Protein AF-0000000075743306 (afdb_homodimer)

Organism: Caldivirga maquilingensis (strain ATCC 700844 / DSM 13496 / JCM 10307 / IC-167) (NCBI:txid397948)

Foldseek 3Di:
DLVVLLVVLVVLLVVLVVCLVVVVLLSNLQSLLVSLQSNLQSVCCVQPVDGDPDSQSLVSQVVVCVSLVHDDDPLLNVLSNLSVLSNCVSPDVVSDDDDDDSVSSVSSSVSSVVNVVRCCCCPVVPD/DLVVLLVVLVVLLVVLVVCLVVVVLLSNLQSLLVSLQSNLQSVCCVQPVDGDPDSQSLVSQVSVCVSLVHDDDPLLNVLSNLSVLSNCVSPDVVSDDDDDDSVSSVSSSVSSVVNVVRCCCCPVVPD

Solvent-accessible surface area (backbone atoms only — not comparable to full-atom values): 12756 Å² total; per-residue (Å²): 113,34,59,53,22,38,51,49,12,52,51,28,43,51,48,13,54,53,27,44,76,70,67,36,24,34,58,9,16,32,25,15,29,50,13,45,38,33,33,49,41,13,52,41,25,63,76,69,73,47,76,72,85,72,82,48,37,45,58,48,49,49,53,50,25,59,76,66,70,43,84,71,57,67,67,41,53,52,27,30,47,50,29,52,51,36,36,50,44,43,70,35,56,86,63,45,92,67,79,72,45,67,66,59,21,50,50,27,44,51,29,32,48,49,44,51,52,50,50,48,44,59,66,78,52,60,124,117,36,60,52,24,38,52,50,13,51,52,28,42,50,49,13,53,53,27,44,76,70,67,36,24,33,59,9,16,34,25,14,29,49,13,47,38,33,34,48,41,14,51,42,24,62,74,69,73,45,74,72,85,71,81,47,38,46,58,46,48,49,55,50,26,59,74,68,70,43,84,72,57,67,69,42,53,50,26,29,47,49,28,50,53,34,36,50,43,43,70,36,57,86,64,46,91,67,80,73,46,67,67,58,22,48,49,28,45,52,29,32,49,48,43,52,53,49,49,48,43,58,65,76,52,60,122

Nearest PDB structures (foldseek):
  2hsb-assembly1_A  TM=8.389E-01  e=6.588E-03  Archaeoglobus fulgidus
  3o10-assembly2_C  TM=8.059E-01  e=4.910E-03  Homo sapiens
  4nqf-assembly1_A  TM=6.423E-01  e=7.266E-03  Agrobacterium fabrum str. C58
  1cpc-assembly1_B  TM=2.658E-01  e=2.354E+00  Microchaete diplosiphon
  2hsb-assembly1_A  TM=8.385E-01  e=7.916E-03  Archaeoglobus fulgidus

InterPro domains:
  IPR007842 HEPN domain [PF05168] (2-121)
  IPR007842 HEPN domain [PS50910] (6-115)
  IPR007842 HEPN domain [SM00748] (6-115)

Sequence (254 aa):
MAEAWVNKARRLKDYAREDFINGRFDSASFFAQQSVELLLKGILIRLTGSRPITHSTSELLTYLTKILNKDAPQDVIRCSELLEQHYVQARYPDARINEYKSWEAEEAIKCMEVVWSYVQQVVNNPQMAEAWVNKARRLKDYAREDFINGRFDSASFFAQQSVELLLKGILIRLTGSRPITHSTSELLTYLTKILNKDAPQDVIRCSELLEQHYVQARYPDARINEYKSWEAEEAIKCMEVVWSYVQQVVNNPQ

Secondary structure (DSSP, 8-state):
-HHHHHHHHHHHHHHHHHHHHTT-HHHHHHHHHHHHHHHHHHHHHHHHSS------HHHHHHHHHHHHT-PPPHHHHHHHHHHHHHHHHHH-GGG-SSPPPHHHHHHHHHHHHHHHHHHHHHHHS--/-HHHHHHHHHHHHHHHHHHHHTT-HHHHHHHHHHHHHHHHHHHHHHHHSS------HHHHHHHHHHHHT-PPPHHHHHHHHHHHHHHHHHH-GGG-SSPPPHHHHHHHHHHHHHHHHHHHHHHHS--

Structure (mmCIF, N/CA/C/O backbone):
data_AF-0000000075743306-model_v1
#
loop_
_entity.id
_entity.type
_entity.pdbx_description
1 polymer 'HEPN domain protein'
#
loop_
_atom_site.group_PDB
_atom_site.id
_atom_site.type_symbol
_atom_site.label_atom_id
_atom_site.label_alt_id
_atom_site.label_comp_id
_atom_site.label_asym_id
_atom_site.label_entity_id
_atom_site.label_seq_id
_atom_site.pdbx_PDB_ins_code
_atom_site.Cartn_x
_atom_site.Cartn_y
_atom_site.Cartn_z
_atom_site.occupancy
_atom_site.B_iso_or_equiv
_atom_site.auth_seq_id
_atom_site.auth_comp_id
_atom_site.auth_asym_id
_atom_site.auth_atom_id
_atom_site.pdbx_PDB_model_num
ATOM 1 N N . MET A 1 1 ? -3.271 21.922 -4.914 1 63.53 1 MET A N 1
ATOM 2 C CA . MET A 1 1 ? -2.475 20.719 -5.152 1 63.53 1 MET A CA 1
ATOM 3 C C . MET A 1 1 ? -2.146 20.016 -3.84 1 63.53 1 MET A C 1
ATOM 5 O O . MET A 1 1 ? -2.525 18.859 -3.639 1 63.53 1 MET A O 1
ATOM 9 N N . ALA A 1 2 ? -1.778 20.797 -2.844 1 81.19 2 ALA A N 1
ATOM 10 C CA . ALA A 1 2 ? -1.448 20.297 -1.514 1 81.19 2 ALA A CA 1
ATOM 11 C C . ALA A 1 2 ? -2.691 19.766 -0.803 1 81.19 2 ALA A C 1
ATOM 13 O O . ALA A 1 2 ? -2.629 18.75 -0.096 1 81.19 2 ALA A O 1
ATOM 14 N N . GLU A 1 3 ? -3.766 20.281 -1.244 1 91.94 3 GLU A N 1
ATOM 15 C CA . GLU A 1 3 ? -5.004 19.906 -0.566 1 91.94 3 GLU A CA 1
ATOM 16 C C . GLU A 1 3 ? -5.434 18.484 -0.939 1 91.94 3 GLU A C 1
ATOM 18 O O . GLU A 1 3 ? -5.953 17.75 -0.099 1 91.94 3 GLU A O 1
ATOM 23 N N . ALA A 1 4 ? -5.18 18.125 -2.164 1 94 4 ALA A N 1
ATOM 24 C CA . ALA A 1 4 ? -5.539 16.781 -2.602 1 94 4 ALA A CA 1
ATOM 25 C C . ALA A 1 4 ? -4.75 15.727 -1.837 1 94 4 ALA A C 1
ATOM 27 O O . ALA A 1 4 ? -5.277 14.656 -1.521 1 94 4 ALA A O 1
ATOM 28 N N . TRP A 1 5 ? -3.551 16.047 -1.49 1 96.06 5 TRP A N 1
ATOM 29 C CA . TRP A 1 5 ? -2.686 15.125 -0.756 1 96.06 5 TRP A CA 1
ATOM 30 C C . TRP A 1 5 ? -3.172 14.945 0.678 1 96.06 5 TRP A C 1
ATOM 32 O O . TRP A 1 5 ? -3.268 13.82 1.172 1 96.06 5 TRP A O 1
ATOM 42 N N . VAL A 1 6 ? -3.496 16.062 1.275 1 96.5 6 VAL A N 1
ATOM 43 C CA . VAL A 1 6 ? -3.947 16.016 2.662 1 96.5 6 VAL A CA 1
ATOM 44 C C . VAL A 1 6 ? -5.305 15.312 2.744 1 96.5 6 VAL A C 1
ATOM 46 O O . VAL A 1 6 ? -5.566 14.562 3.682 1 96.5 6 VAL A O 1
ATOM 49 N N . ASN A 1 7 ? -6.137 15.578 1.77 1 96.25 7 ASN A N 1
ATOM 50 C CA . ASN A 1 7 ? -7.434 14.914 1.723 1 96.25 7 ASN A CA 1
ATOM 51 C C . ASN A 1 7 ? -7.289 13.406 1.579 1 96.25 7 ASN A C 1
ATOM 53 O O . ASN A 1 7 ? -7.992 12.641 2.246 1 96.25 7 ASN A O 1
ATOM 57 N N . LYS A 1 8 ? -6.422 12.984 0.713 1 96.88 8 LYS A N 1
ATOM 58 C CA . LYS A 1 8 ? -6.16 11.555 0.568 1 96.88 8 LYS A CA 1
ATOM 59 C C . LYS A 1 8 ? -5.586 10.969 1.854 1 96.88 8 LYS A C 1
ATOM 61 O O . LYS A 1 8 ? -5.969 9.875 2.27 1 96.88 8 LYS A O 1
ATOM 66 N N . ALA A 1 9 ? -4.656 11.68 2.422 1 98.12 9 ALA A N 1
ATOM 67 C CA . ALA A 1 9 ? -4.074 11.234 3.684 1 98.12 9 ALA A CA 1
ATOM 68 C C . ALA A 1 9 ? -5.148 11.031 4.746 1 98.12 9 ALA A C 1
ATOM 70 O O . ALA A 1 9 ? -5.098 10.062 5.516 1 98.12 9 ALA A O 1
ATOM 71 N N . ARG A 1 10 ? -6.078 11.945 4.789 1 98 10 ARG A N 1
ATOM 72 C CA . ARG A 1 10 ? -7.176 11.859 5.746 1 98 10 ARG A CA 1
ATOM 73 C C . ARG A 1 10 ? -8.047 10.633 5.473 1 98 10 ARG A C 1
ATOM 75 O O . ARG A 1 10 ? -8.461 9.945 6.402 1 98 10 ARG A O 1
ATOM 82 N N . ARG A 1 11 ? -8.305 10.398 4.246 1 97.38 11 ARG A N 1
ATOM 83 C CA . ARG A 1 11 ? -9.07 9.211 3.875 1 97.38 11 ARG A CA 1
ATOM 84 C C . ARG A 1 11 ? -8.359 7.938 4.316 1 97.38 11 ARG A C 1
ATOM 86 O O . ARG A 1 11 ? -8.984 7.027 4.859 1 97.38 11 ARG A O 1
ATOM 93 N N . LEU A 1 12 ? -7.074 7.859 4.105 1 98.44 12 LEU A N 1
ATOM 94 C CA . LEU A 1 12 ? -6.301 6.684 4.48 1 98.44 12 LEU A CA 1
ATOM 95 C C . LEU A 1 12 ? -6.223 6.539 5.996 1 98.44 12 LEU A C 1
ATOM 97 O O . LEU A 1 12 ? -6.184 5.422 6.516 1 98.44 12 LEU A O 1
ATOM 101 N N . LYS A 1 13 ? -6.234 7.672 6.66 1 98.81 13 LYS A N 1
ATOM 102 C CA . LYS A 1 13 ? -6.344 7.648 8.117 1 98.81 13 LYS A CA 1
ATOM 103 C C . LYS A 1 13 ? -7.625 6.945 8.555 1 98.81 13 LYS A C 1
ATOM 105 O O . LYS A 1 13 ? -7.602 6.105 9.461 1 98.81 13 LYS A O 1
ATOM 110 N N . ASP A 1 14 ? -8.688 7.27 7.906 1 98.56 14 ASP A N 1
ATOM 111 C CA . ASP A 1 14 ? -9.961 6.629 8.203 1 98.56 14 ASP A CA 1
ATOM 112 C C . ASP A 1 14 ? -9.93 5.145 7.844 1 98.56 14 ASP A C 1
ATOM 114 O O . ASP A 1 14 ? -10.438 4.309 8.594 1 98.56 14 ASP A O 1
ATOM 118 N N . TYR A 1 15 ? -9.344 4.844 6.672 1 98.69 15 TYR A N 1
ATOM 119 C CA . TYR A 1 15 ? -9.195 3.441 6.289 1 98.69 15 TYR A CA 1
ATOM 120 C C . TYR A 1 15 ? -8.453 2.66 7.371 1 98.69 15 TYR A C 1
ATOM 122 O O . TYR A 1 15 ? -8.852 1.544 7.715 1 98.69 15 TYR A O 1
ATOM 130 N N . ALA A 1 16 ? -7.367 3.227 7.895 1 98.81 16 ALA A N 1
ATOM 131 C CA . ALA A 1 16 ? -6.559 2.561 8.906 1 98.81 16 ALA A CA 1
ATOM 132 C C . ALA A 1 16 ? -7.387 2.229 10.148 1 98.81 16 ALA A C 1
ATOM 134 O O . ALA A 1 16 ? -7.348 1.102 10.641 1 98.81 16 ALA A O 1
ATOM 135 N N . ARG A 1 17 ? -8.133 3.145 10.57 1 98.62 17 ARG A N 1
ATOM 136 C CA . ARG A 1 17 ? -8.969 2.957 11.758 1 98.62 17 ARG A CA 1
ATOM 137 C C . ARG A 1 17 ? -10.047 1.917 11.5 1 98.62 17 ARG A C 1
ATOM 139 O O . ARG A 1 17 ? -10.289 1.044 12.336 1 98.62 17 ARG A O 1
ATOM 146 N N . GLU A 1 18 ? -10.727 2.029 10.375 1 98.44 18 GLU A N 1
ATOM 147 C CA . GLU A 1 18 ? -11.781 1.088 10.016 1 98.44 18 GLU A CA 1
ATOM 148 C C . GLU A 1 18 ? -11.234 -0.333 9.898 1 98.44 18 GLU A C 1
ATOM 150 O O . GLU A 1 18 ? -11.859 -1.283 10.383 1 98.44 18 GLU A O 1
ATOM 155 N N . ASP A 1 19 ? -10.086 -0.417 9.227 1 98.62 19 ASP A N 1
ATOM 156 C CA . ASP A 1 19 ? -9.469 -1.729 9.055 1 98.62 19 ASP A CA 1
ATOM 157 C C . ASP A 1 19 ? -9.094 -2.334 10.406 1 98.62 19 ASP A C 1
ATOM 159 O O . ASP A 1 19 ? -9.219 -3.543 10.609 1 98.62 19 ASP A O 1
ATOM 163 N N . PHE A 1 20 ? -8.672 -1.515 11.328 1 98.38 20 PHE A N 1
ATOM 164 C CA . PHE A 1 20 ? -8.352 -1.981 12.672 1 98.38 20 PHE A CA 1
ATOM 165 C C . PHE A 1 20 ? -9.586 -2.549 13.359 1 98.38 20 PHE A C 1
ATOM 167 O O . PHE A 1 20 ? -9.539 -3.643 13.93 1 98.38 20 PHE A O 1
ATOM 174 N N . ILE A 1 21 ? -10.641 -1.847 13.289 1 97.94 21 ILE A N 1
ATOM 175 C CA . ILE A 1 21 ? -11.898 -2.242 13.914 1 97.94 21 ILE A CA 1
ATOM 176 C C . ILE A 1 21 ? -12.391 -3.553 13.305 1 97.94 21 ILE A C 1
ATOM 178 O O . ILE A 1 21 ? -12.938 -4.402 14.016 1 97.94 21 ILE A O 1
ATOM 182 N N . ASN A 1 22 ? -12.102 -3.783 12.023 1 97.06 22 ASN A N 1
ATOM 183 C CA . ASN A 1 22 ? -12.57 -4.965 11.305 1 97.06 22 ASN A CA 1
ATOM 184 C C . ASN A 1 22 ? -11.57 -6.113 11.398 1 97.06 22 ASN A C 1
ATOM 186 O O . ASN A 1 22 ? -11.727 -7.129 10.719 1 97.06 22 ASN A O 1
ATOM 190 N N . GLY A 1 23 ? -10.508 -5.961 12.094 1 97.12 23 GLY A N 1
ATOM 191 C CA . GLY A 1 23 ? -9.562 -7.035 12.336 1 97.12 23 GLY A CA 1
ATOM 192 C C . GLY A 1 23 ? -8.547 -7.207 11.219 1 97.12 23 GLY A C 1
ATOM 193 O O . GLY A 1 23 ? -7.844 -8.211 11.164 1 97.12 23 GLY A O 1
ATOM 194 N N . ARG A 1 24 ? -8.523 -6.27 10.281 1 97.69 24 ARG A N 1
ATOM 195 C CA . ARG A 1 24 ? -7.512 -6.262 9.227 1 97.69 24 ARG A CA 1
ATOM 196 C C . ARG A 1 24 ? -6.254 -5.527 9.68 1 97.69 24 ARG A C 1
ATOM 198 O O . ARG A 1 24 ? -5.953 -4.441 9.188 1 97.69 24 ARG A O 1
ATOM 205 N N . PHE A 1 25 ? -5.469 -6.223 10.461 1 98.06 25 PHE A N 1
ATOM 206 C CA . PHE A 1 25 ? -4.406 -5.555 11.195 1 98.06 25 PHE A CA 1
ATOM 207 C C . PHE A 1 25 ? -3.248 -5.195 10.273 1 98.06 25 PHE A C 1
ATOM 209 O O . PHE A 1 25 ? -2.629 -4.141 10.43 1 98.06 25 PHE A O 1
ATOM 216 N N . ASP A 1 26 ? -2.939 -5.984 9.312 1 97.56 26 ASP A N 1
ATOM 217 C CA . ASP A 1 26 ? -1.884 -5.656 8.359 1 97.56 26 ASP A CA 1
ATOM 218 C C . ASP A 1 26 ? -2.285 -4.469 7.484 1 97.56 26 ASP A C 1
ATOM 220 O O . ASP A 1 26 ? -1.514 -3.521 7.324 1 97.56 26 ASP A O 1
ATOM 224 N N . SER A 1 27 ? -3.531 -4.492 7.02 1 98.19 27 SER A N 1
ATOM 225 C CA . SER A 1 27 ? -4.047 -3.385 6.219 1 98.19 27 SER A CA 1
ATOM 226 C C . SER A 1 27 ? -4.086 -2.092 7.023 1 98.19 27 SER A C 1
ATOM 228 O O . SER A 1 27 ? -3.721 -1.027 6.52 1 98.19 27 SER A O 1
ATOM 230 N N . ALA A 1 28 ? -4.551 -2.182 8.297 1 98.62 28 ALA A N 1
ATOM 231 C CA . ALA A 1 28 ? -4.602 -1.014 9.172 1 98.62 28 ALA A CA 1
ATOM 232 C C . ALA A 1 28 ? -3.221 -0.381 9.32 1 98.62 28 ALA A C 1
ATOM 234 O O . ALA A 1 28 ? -3.076 0.84 9.227 1 98.62 28 ALA A O 1
ATOM 235 N N . SER A 1 29 ? -2.242 -1.219 9.516 1 98.56 29 SER A N 1
ATOM 236 C CA . SER A 1 29 ? -0.875 -0.749 9.711 1 98.56 29 SER A CA 1
ATOM 237 C C . SER A 1 29 ? -0.315 -0.131 8.438 1 98.56 29 SER A C 1
ATOM 239 O O . SER A 1 29 ? 0.353 0.904 8.484 1 98.56 29 SER A O 1
ATOM 241 N N . PHE A 1 30 ? -0.618 -0.709 7.273 1 98.44 30 PHE A N 1
ATOM 242 C CA . PHE A 1 30 ? -0.191 -0.191 5.98 1 98.44 30 PHE A CA 1
ATOM 243 C C . PHE A 1 30 ? -0.794 1.186 5.723 1 98.44 30 PHE A C 1
ATOM 245 O O . PHE A 1 30 ? -0.078 2.127 5.375 1 98.44 30 PHE A O 1
ATOM 252 N N . PHE A 1 31 ? -2.092 1.301 5.973 1 98.81 31 PHE A N 1
ATOM 253 C CA . PHE A 1 31 ? -2.764 2.562 5.68 1 98.81 31 PHE A CA 1
ATOM 254 C C . PHE A 1 31 ? -2.338 3.643 6.668 1 98.81 31 PHE A C 1
ATOM 256 O O . PHE A 1 31 ? -2.279 4.824 6.316 1 98.81 31 PHE A O 1
ATOM 263 N N . ALA A 1 32 ? -1.996 3.238 7.926 1 98.88 32 ALA A N 1
ATOM 264 C CA . ALA A 1 32 ? -1.462 4.211 8.875 1 98.88 32 ALA A CA 1
ATOM 265 C C . ALA A 1 32 ? -0.182 4.848 8.352 1 98.88 32 ALA A C 1
ATOM 267 O O . ALA A 1 32 ? -0.022 6.07 8.398 1 98.88 32 ALA A O 1
ATOM 268 N N . GLN A 1 33 ? 0.67 3.986 7.863 1 98.75 33 GLN A N 1
ATOM 269 C CA . GLN A 1 33 ? 1.912 4.488 7.285 1 98.75 33 GLN A CA 1
ATOM 270 C C . GLN A 1 33 ? 1.636 5.355 6.059 1 98.75 33 GLN A C 1
ATOM 272 O O . GLN A 1 33 ? 2.191 6.449 5.926 1 98.75 33 GLN A O 1
ATOM 277 N N . GLN A 1 34 ? 0.769 4.902 5.156 1 98.56 34 GLN A N 1
ATOM 278 C CA . GLN A 1 34 ? 0.455 5.641 3.938 1 98.56 34 GLN A CA 1
ATOM 279 C C . GLN A 1 34 ? -0.164 6.996 4.254 1 98.56 34 GLN A C 1
ATOM 281 O O . GLN A 1 34 ? 0.115 7.988 3.576 1 98.56 34 GLN A O 1
ATOM 286 N N . SER A 1 35 ? -1.036 7.012 5.25 1 98.75 35 SER A N 1
ATOM 287 C CA . SER A 1 35 ? -1.656 8.266 5.68 1 98.75 35 SER A CA 1
ATOM 288 C C . SER A 1 35 ? -0.605 9.297 6.062 1 98.75 35 SER A C 1
ATOM 290 O O . SER A 1 35 ? -0.654 10.438 5.602 1 98.75 35 SER A O 1
ATOM 292 N N . VAL A 1 36 ? 0.345 8.875 6.793 1 98.81 36 VAL A N 1
ATOM 293 C CA . VAL A 1 36 ? 1.381 9.781 7.281 1 98.81 36 VAL A CA 1
ATOM 294 C C . VAL A 1 36 ? 2.283 10.203 6.121 1 98.81 36 VAL A C 1
ATOM 296 O O . VAL A 1 36 ? 2.641 11.383 6 1 98.81 36 VAL A O 1
ATOM 299 N N . GLU A 1 37 ? 2.66 9.289 5.289 1 98.69 37 GLU A N 1
ATOM 300 C CA . GLU A 1 37 ? 3.494 9.609 4.133 1 98.69 37 GLU A CA 1
ATOM 301 C C . GLU A 1 37 ? 2.842 10.68 3.264 1 98.69 37 GLU A C 1
ATOM 303 O O . GLU A 1 37 ? 3.477 11.68 2.922 1 98.69 37 GLU A O 1
ATOM 308 N N . LEU A 1 38 ? 1.573 10.484 2.947 1 98.19 38 LEU A N 1
ATOM 309 C CA . LEU A 1 38 ? 0.892 11.398 2.043 1 98.19 38 LEU A CA 1
ATOM 310 C C . LEU A 1 38 ? 0.634 12.742 2.725 1 98.19 38 LEU A C 1
ATOM 312 O O . LEU A 1 38 ? 0.659 13.789 2.072 1 98.19 38 LEU A O 1
ATOM 316 N N . LEU A 1 39 ? 0.349 12.719 4.043 1 98.25 39 LEU A N 1
ATOM 317 C CA . LEU A 1 39 ? 0.217 13.961 4.801 1 98.25 39 LEU A CA 1
ATOM 318 C C . LEU A 1 39 ? 1.486 14.797 4.695 1 98.25 39 LEU A C 1
ATOM 320 O O . LEU A 1 39 ? 1.431 15.969 4.32 1 98.25 39 LEU A O 1
ATOM 324 N N . LEU A 1 40 ? 2.625 14.18 5 1 98.31 40 LEU A N 1
ATOM 325 C CA . LEU A 1 40 ? 3.902 14.883 5.004 1 98.31 40 LEU A CA 1
ATOM 326 C C . LEU A 1 40 ? 4.25 15.383 3.605 1 98.31 40 LEU A C 1
ATOM 328 O O . LEU A 1 40 ? 4.711 16.516 3.441 1 98.31 40 LEU A O 1
ATOM 332 N N . LYS A 1 41 ? 3.996 14.57 2.631 1 98 41 LYS A N 1
ATOM 333 C CA . LYS A 1 41 ? 4.254 15 1.26 1 98 41 LYS A CA 1
ATOM 334 C C . LYS A 1 41 ? 3.383 16.203 0.887 1 98 41 LYS A C 1
ATOM 336 O O . LYS A 1 41 ? 3.861 17.156 0.266 1 98 41 LYS A O 1
ATOM 341 N N . GLY A 1 42 ? 2.096 16.062 1.253 1 97.12 42 GLY A N 1
ATOM 342 C CA . GLY A 1 42 ? 1.211 17.188 0.978 1 97.12 42 GLY A CA 1
ATOM 343 C C . GLY A 1 42 ? 1.685 18.484 1.6 1 97.12 42 GLY A C 1
ATOM 344 O O . GLY A 1 42 ? 1.687 19.531 0.944 1 97.12 42 GLY A O 1
ATOM 345 N N . ILE A 1 43 ? 2.111 18.438 2.803 1 97.44 43 ILE A N 1
ATOM 346 C CA . ILE A 1 43 ? 2.584 19.625 3.508 1 97.44 43 ILE A CA 1
ATOM 347 C C . ILE A 1 43 ? 3.867 20.125 2.859 1 97.44 43 ILE A C 1
ATOM 349 O O . ILE A 1 43 ? 4.035 21.344 2.662 1 97.44 43 ILE A O 1
ATOM 353 N N . LEU A 1 44 ? 4.785 19.281 2.541 1 97.25 44 LEU A N 1
ATOM 354 C CA . LEU A 1 44 ? 6.043 19.656 1.913 1 97.25 44 LEU A CA 1
ATOM 355 C C . LEU A 1 44 ? 5.801 20.297 0.547 1 97.25 44 LEU A C 1
ATOM 357 O O . LEU A 1 44 ? 6.469 21.266 0.178 1 97.25 44 LEU A O 1
ATOM 361 N N . ILE A 1 45 ? 4.875 19.734 -0.175 1 96.5 45 ILE A N 1
ATOM 362 C CA . ILE A 1 45 ? 4.492 20.328 -1.456 1 96.5 45 ILE A CA 1
ATOM 363 C C . ILE A 1 45 ? 3.99 21.75 -1.242 1 96.5 45 ILE A C 1
ATOM 365 O O . ILE A 1 45 ? 4.367 22.672 -1.976 1 96.5 45 ILE A O 1
ATOM 369 N N . ARG A 1 46 ? 3.145 21.875 -0.235 1 95.06 46 ARG A N 1
ATOM 370 C CA . ARG A 1 46 ? 2.596 23.188 0.079 1 95.06 46 ARG A CA 1
ATOM 371 C C . ARG A 1 46 ? 3.703 24.172 0.425 1 95.06 46 ARG A C 1
ATOM 373 O O . ARG A 1 46 ? 3.672 25.328 -0.014 1 95.06 46 ARG A O 1
ATOM 380 N N . LEU A 1 47 ? 4.668 23.766 1.118 1 94.81 47 LEU A N 1
ATOM 381 C CA . LEU A 1 47 ? 5.688 24.656 1.666 1 94.81 47 LEU A CA 1
ATOM 382 C C . LEU A 1 47 ? 6.797 24.891 0.647 1 94.81 47 LEU A C 1
ATOM 384 O O . LEU A 1 47 ? 7.418 25.969 0.647 1 94.81 47 LEU A O 1
ATOM 388 N N . THR A 1 48 ? 7.105 23.953 -0.208 1 95.62 48 THR A N 1
ATOM 389 C CA . THR A 1 48 ? 8.297 24.047 -1.042 1 95.62 48 THR A CA 1
ATOM 390 C C . THR A 1 48 ? 7.922 24.094 -2.52 1 95.62 48 THR A C 1
ATOM 392 O O . THR A 1 48 ? 8.75 24.438 -3.367 1 95.62 48 THR A O 1
ATOM 395 N N . GLY A 1 49 ? 6.746 23.641 -2.848 1 94.31 49 GLY A N 1
ATOM 396 C CA . GLY A 1 49 ? 6.32 23.594 -4.238 1 94.31 49 GLY A CA 1
ATOM 397 C C . GLY A 1 49 ? 6.793 22.344 -4.957 1 94.31 49 GLY A C 1
ATOM 398 O O . GLY A 1 49 ? 6.496 22.141 -6.137 1 94.31 49 GLY A O 1
ATOM 399 N N . SER A 1 50 ? 7.484 21.469 -4.207 1 93.06 50 SER A N 1
ATOM 400 C CA . SER A 1 50 ? 8.047 20.266 -4.828 1 93.06 50 SER A CA 1
ATOM 401 C C . SER A 1 50 ? 7.652 19.016 -4.066 1 93.06 50 SER A C 1
ATOM 403 O O . SER A 1 50 ? 7.598 19.016 -2.834 1 93.06 50 SER A O 1
ATOM 405 N N . ARG A 1 51 ? 7.406 17.969 -4.852 1 91.94 51 ARG A N 1
ATOM 406 C CA . ARG A 1 51 ? 7.078 16.672 -4.266 1 91.94 51 ARG A CA 1
ATOM 407 C C . ARG A 1 51 ? 8.344 15.883 -3.93 1 91.94 51 ARG A C 1
ATOM 409 O O . ARG A 1 51 ? 9.148 15.578 -4.816 1 91.94 51 ARG A O 1
ATOM 416 N N . PRO A 1 52 ? 8.516 15.531 -2.709 1 93.88 52 PRO A N 1
ATOM 417 C CA . PRO A 1 52 ? 9.664 14.68 -2.373 1 93.88 52 PRO A CA 1
ATOM 418 C C . PRO A 1 52 ? 9.594 13.305 -3.033 1 93.88 52 PRO A C 1
ATOM 420 O O . PRO A 1 52 ? 8.508 12.742 -3.168 1 93.88 52 PRO A O 1
ATOM 423 N N . ILE A 1 53 ? 10.719 12.75 -3.314 1 91.56 53 ILE A N 1
ATOM 424 C CA . ILE A 1 53 ? 10.773 11.484 -4.031 1 91.56 53 ILE A CA 1
ATOM 425 C C . ILE A 1 53 ? 10.797 10.328 -3.035 1 91.56 53 ILE A C 1
ATOM 427 O O . ILE A 1 53 ? 10.406 9.203 -3.367 1 91.56 53 ILE A O 1
ATOM 431 N N . THR A 1 54 ? 11.18 10.609 -1.864 1 94.44 54 THR A N 1
ATOM 432 C CA . THR A 1 54 ? 11.305 9.547 -0.877 1 94.44 54 THR A CA 1
ATOM 433 C C . THR A 1 54 ? 9.938 9.078 -0.399 1 94.44 54 THR A C 1
ATOM 435 O O . THR A 1 54 ? 8.969 9.844 -0.424 1 94.44 54 THR A O 1
ATOM 438 N N . HIS A 1 55 ? 9.93 7.797 0.02 1 94.19 55 HIS A N 1
ATOM 439 C CA . HIS A 1 55 ? 8.734 7.238 0.648 1 94.19 55 HIS A CA 1
ATOM 440 C C . HIS A 1 55 ? 8.945 7.035 2.145 1 94.19 55 HIS A C 1
ATOM 442 O O . HIS A 1 55 ? 8.055 6.527 2.836 1 94.19 55 HIS A O 1
ATOM 448 N N . SER A 1 56 ? 10.039 7.438 2.643 1 97 56 SER A N 1
ATOM 449 C CA . SER A 1 56 ? 10.375 7.289 4.055 1 97 56 SER A CA 1
ATOM 450 C C . SER A 1 56 ? 9.711 8.367 4.898 1 97 56 SER A C 1
ATOM 452 O O . SER A 1 56 ? 10.016 9.555 4.758 1 97 56 SER A O 1
ATOM 454 N N . THR A 1 57 ? 8.883 7.918 5.812 1 98.5 57 THR A N 1
ATOM 455 C CA . THR A 1 57 ? 8.188 8.867 6.676 1 98.5 57 THR A CA 1
ATOM 456 C C . THR A 1 57 ? 9.18 9.625 7.555 1 98.5 57 THR A C 1
ATOM 458 O O . THR A 1 57 ? 8.992 10.812 7.832 1 98.5 57 THR A O 1
ATOM 461 N N . SER A 1 58 ? 10.266 8.938 7.98 1 98.12 58 SER A N 1
ATOM 462 C CA . SER A 1 58 ?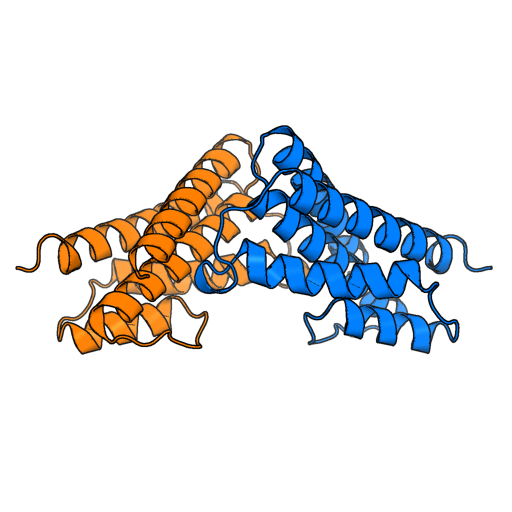 11.281 9.594 8.797 1 98.12 58 SER A CA 1
ATOM 463 C C . SER A 1 58 ? 12.039 10.648 7.996 1 98.12 58 SER A C 1
ATOM 465 O O . SER A 1 58 ? 12.336 11.734 8.508 1 98.12 58 SER A O 1
ATOM 467 N N . GLU A 1 59 ? 12.336 10.406 6.758 1 98.19 59 GLU A N 1
ATOM 468 C CA . GLU A 1 59 ? 13.008 11.383 5.902 1 98.19 59 GLU A CA 1
ATOM 469 C C . GLU A 1 59 ? 12.094 12.57 5.609 1 98.19 59 GLU A C 1
ATOM 471 O O . GLU A 1 59 ? 12.539 13.719 5.641 1 98.19 59 GLU A O 1
ATOM 476 N N . LEU A 1 60 ? 10.875 12.258 5.344 1 98.44 60 LEU A N 1
ATOM 477 C CA . LEU A 1 60 ? 9.914 13.32 5.07 1 98.44 60 LEU A CA 1
ATOM 478 C C . LEU A 1 60 ? 9.758 14.242 6.277 1 98.44 60 LEU A C 1
ATOM 480 O O . LEU A 1 60 ? 9.703 15.461 6.133 1 98.44 60 LEU A O 1
ATOM 484 N N . LEU A 1 61 ? 9.695 13.602 7.445 1 98.44 61 LEU A N 1
ATOM 485 C CA . LEU A 1 61 ? 9.609 14.391 8.672 1 98.44 61 LEU A CA 1
ATOM 486 C C . LEU A 1 61 ? 10.852 15.258 8.852 1 98.44 61 LEU A C 1
ATOM 488 O O . LEU A 1 61 ? 10.75 16.422 9.258 1 98.44 61 LEU A O 1
ATOM 492 N N . THR A 1 62 ? 11.977 14.719 8.531 1 98.06 62 THR A N 1
ATOM 493 C CA . THR A 1 62 ? 13.227 15.469 8.625 1 98.06 62 THR A CA 1
ATOM 494 C C . THR A 1 62 ? 13.195 16.688 7.699 1 98.06 62 THR A C 1
ATOM 496 O O . THR A 1 62 ? 13.602 17.781 8.094 1 98.06 62 THR A O 1
ATOM 499 N N . TYR A 1 63 ? 12.742 16.5 6.496 1 97.69 63 TYR A N 1
ATOM 500 C CA . TYR A 1 63 ? 12.602 17.625 5.566 1 97.69 63 TYR A CA 1
ATOM 501 C C . TYR A 1 63 ? 11.711 18.703 6.152 1 97.69 63 TYR A C 1
ATOM 503 O O . TYR A 1 63 ? 12.031 19.891 6.074 1 97.69 63 TYR A O 1
ATOM 511 N N . LEU A 1 64 ? 10.586 18.297 6.746 1 97.38 64 LEU A N 1
ATOM 512 C CA . LEU A 1 64 ? 9.633 19.234 7.316 1 97.38 64 LEU A CA 1
ATOM 513 C C . LEU A 1 64 ? 10.281 20.047 8.438 1 97.38 64 LEU A C 1
ATOM 515 O O . LEU A 1 64 ? 10.156 21.281 8.477 1 97.38 64 LEU A O 1
ATOM 519 N N . THR A 1 65 ? 10.961 19.297 9.297 1 97.56 65 THR A N 1
ATOM 520 C CA . THR A 1 65 ? 11.555 19.969 10.445 1 97.56 65 THR A CA 1
ATOM 521 C C . THR A 1 65 ? 12.648 20.938 9.992 1 97.56 65 THR A C 1
ATOM 523 O O . THR A 1 65 ? 12.836 21.984 10.602 1 97.56 65 THR A O 1
ATOM 526 N N . LYS A 1 66 ? 13.344 20.641 8.977 1 97.25 66 LYS A N 1
ATOM 527 C CA . LYS A 1 66 ? 14.359 21.531 8.43 1 97.25 66 LYS A CA 1
ATOM 528 C C . LYS A 1 66 ? 13.727 22.812 7.887 1 97.25 66 LYS A C 1
ATOM 530 O O . LYS A 1 66 ? 14.242 23.906 8.125 1 97.25 66 LYS A O 1
ATOM 535 N N . ILE A 1 67 ? 12.703 22.703 7.203 1 96 67 ILE A N 1
ATOM 536 C CA . ILE A 1 67 ? 12.016 23.828 6.598 1 96 67 ILE A CA 1
ATOM 537 C C . ILE A 1 67 ? 11.453 24.734 7.695 1 96 67 ILE A C 1
ATOM 539 O O . ILE A 1 67 ? 11.523 25.969 7.594 1 96 67 ILE A O 1
ATOM 543 N N . LEU A 1 68 ? 10.938 24.094 8.719 1 95 68 LEU A N 1
ATOM 544 C CA . LEU A 1 68 ? 10.32 24.844 9.805 1 95 68 LEU A CA 1
ATOM 545 C C . LEU A 1 68 ? 11.375 25.359 10.781 1 95 68 LEU A C 1
ATOM 547 O O . LEU A 1 68 ? 11.078 26.172 11.656 1 95 68 LEU A O 1
ATOM 551 N N . ASN A 1 69 ? 12.586 24.844 10.586 1 95.75 69 ASN A N 1
ATOM 552 C CA . ASN A 1 69 ? 13.68 25.172 11.492 1 95.75 69 ASN A CA 1
ATOM 553 C C . ASN A 1 69 ? 13.32 24.859 12.945 1 95.75 69 ASN A C 1
ATOM 555 O O . ASN A 1 69 ? 13.555 25.688 13.836 1 95.75 69 ASN A O 1
ATOM 559 N N . LYS A 1 70 ? 12.617 23.812 13.164 1 94.25 70 LYS A N 1
ATOM 560 C CA . LYS A 1 70 ? 12.188 23.344 14.477 1 94.25 70 LYS A CA 1
ATOM 561 C C . LYS A 1 70 ? 12.227 21.812 14.562 1 94.25 70 LYS A C 1
ATOM 563 O O . LYS A 1 70 ? 11.617 21.125 13.742 1 94.25 70 LYS A O 1
ATOM 568 N N . ASP A 1 71 ? 12.906 21.312 15.523 1 95.12 71 ASP A N 1
ATOM 569 C CA . ASP A 1 71 ? 12.977 19.875 15.719 1 95.12 71 ASP A CA 1
ATOM 570 C C . ASP A 1 71 ? 11.617 19.312 16.141 1 95.12 71 ASP A C 1
ATOM 572 O O . ASP A 1 71 ? 10.891 19.938 16.906 1 95.12 71 ASP A O 1
ATOM 576 N N . ALA A 1 72 ? 11.359 18.109 15.656 1 97.62 72 ALA A N 1
ATOM 577 C CA . ALA A 1 72 ? 10.156 17.406 16.109 1 97.62 72 ALA A CA 1
ATOM 578 C C . ALA A 1 72 ? 10.383 16.75 17.469 1 97.62 72 ALA A C 1
ATOM 580 O O . ALA A 1 72 ? 11.508 16.359 17.797 1 97.62 72 ALA A O 1
ATOM 581 N N . PRO A 1 73 ? 9.352 16.672 18.266 1 98.06 73 PRO A N 1
ATOM 582 C CA . PRO A 1 73 ? 9.469 15.914 19.516 1 98.06 73 PRO A CA 1
ATOM 583 C C . PRO A 1 73 ? 9.938 14.477 19.281 1 98.06 73 PRO A C 1
ATOM 585 O O . PRO A 1 73 ? 9.672 13.898 18.234 1 98.06 73 PRO A O 1
ATOM 588 N N . GLN A 1 74 ? 10.539 13.883 20.234 1 98.19 74 GLN A N 1
ATOM 589 C CA . GLN A 1 74 ? 11.125 12.547 20.125 1 98.19 74 GLN A CA 1
ATOM 590 C C . GLN A 1 74 ? 10.07 11.5 19.797 1 98.19 74 GLN A C 1
ATOM 592 O O . GLN A 1 74 ? 10.336 10.562 19.047 1 98.19 74 GLN A O 1
ATOM 597 N N . ASP A 1 75 ? 8.945 11.602 20.344 1 98.44 75 ASP A N 1
ATOM 598 C CA . ASP A 1 75 ? 7.887 10.625 20.094 1 98.44 75 ASP A CA 1
ATOM 599 C C . ASP A 1 75 ? 7.434 10.672 18.641 1 98.44 75 ASP A C 1
ATOM 601 O O . ASP A 1 75 ? 7.09 9.641 18.062 1 98.44 75 ASP A O 1
ATOM 605 N N . VAL A 1 76 ? 7.461 11.883 18.062 1 98.75 76 VAL A N 1
ATOM 606 C CA . VAL A 1 76 ? 7.086 12.023 16.656 1 98.75 76 VAL A CA 1
ATOM 607 C C . VAL A 1 76 ? 8.133 11.359 15.766 1 98.75 76 VAL A C 1
ATOM 609 O O . VAL A 1 76 ? 7.793 10.641 14.82 1 98.75 76 VAL A O 1
ATOM 612 N N . ILE A 1 77 ? 9.383 11.57 16.141 1 98.56 77 ILE A N 1
ATOM 613 C CA . ILE A 1 77 ? 10.492 10.977 15.391 1 98.56 77 ILE A CA 1
ATOM 614 C C . ILE A 1 77 ? 10.414 9.453 15.484 1 98.56 77 ILE A C 1
ATOM 616 O O . ILE A 1 77 ? 10.477 8.758 14.469 1 98.56 77 ILE A O 1
ATOM 620 N N . ARG A 1 78 ? 10.211 8.977 16.641 1 98.5 78 ARG A N 1
ATOM 621 C CA . ARG A 1 78 ? 10.109 7.535 16.875 1 98.5 78 ARG A CA 1
ATOM 622 C C . ARG A 1 78 ? 8.93 6.945 16.094 1 98.5 78 ARG A C 1
ATOM 624 O O . ARG A 1 78 ? 9.055 5.891 15.477 1 98.5 78 ARG A O 1
ATOM 631 N N . CYS A 1 79 ? 7.852 7.59 16.125 1 98.81 79 CYS A N 1
ATOM 632 C CA . CYS A 1 79 ? 6.652 7.121 15.445 1 98.81 79 CYS A CA 1
ATOM 633 C C . CYS A 1 79 ? 6.863 7.074 13.938 1 98.81 79 CYS A C 1
ATOM 635 O O . CYS A 1 79 ? 6.434 6.129 13.273 1 98.81 79 CYS A O 1
ATOM 637 N N . SER A 1 80 ? 7.508 8.086 13.398 1 98.69 80 SER A N 1
ATOM 638 C CA . SER A 1 80 ? 7.766 8.109 11.961 1 98.69 80 SER A CA 1
ATOM 639 C C . SER A 1 80 ? 8.625 6.922 11.539 1 98.69 80 SER A C 1
ATOM 641 O O . SER A 1 80 ?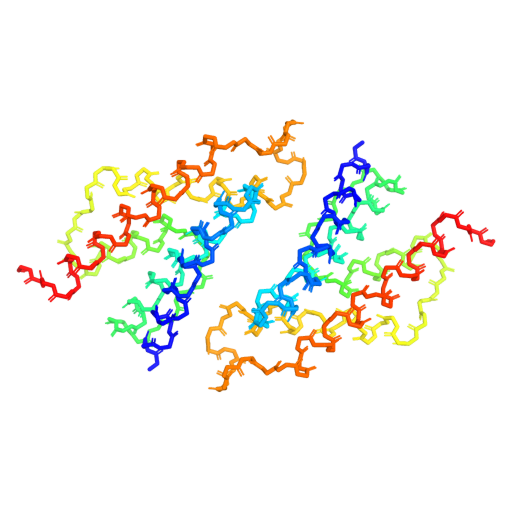 8.414 6.34 10.477 1 98.69 80 SER A O 1
ATOM 643 N N . GLU A 1 81 ? 9.555 6.551 12.367 1 98.31 81 GLU A N 1
ATOM 644 C CA . GLU A 1 81 ? 10.422 5.41 12.094 1 98.31 81 GLU A CA 1
ATOM 645 C C . GLU A 1 81 ? 9.664 4.094 12.227 1 98.31 81 GLU A C 1
ATOM 647 O O . GLU A 1 81 ? 9.844 3.18 11.414 1 98.31 81 GLU A O 1
ATOM 652 N N . LEU A 1 82 ? 8.875 3.998 13.281 1 98.38 82 LEU A N 1
ATOM 653 C CA . LEU A 1 82 ? 8.102 2.785 13.516 1 98.38 82 LEU A CA 1
ATOM 654 C C . LEU A 1 82 ? 7.145 2.52 12.352 1 98.38 82 LEU A C 1
ATOM 656 O O . LEU A 1 82 ? 6.938 1.367 11.969 1 98.38 82 LEU A O 1
ATOM 660 N N . LEU A 1 83 ? 6.555 3.572 11.852 1 98.56 83 LEU A N 1
ATOM 661 C CA . LEU A 1 83 ? 5.621 3.428 10.734 1 98.56 83 LEU A CA 1
ATOM 662 C C . LEU A 1 83 ? 6.328 2.861 9.508 1 98.56 83 LEU A C 1
ATOM 664 O O . LEU A 1 83 ? 5.73 2.102 8.742 1 98.56 83 LEU A O 1
ATOM 668 N N . GLU A 1 84 ? 7.578 3.154 9.281 1 97.44 84 GLU A N 1
ATOM 669 C CA . GLU A 1 84 ? 8.352 2.582 8.18 1 97.44 84 GLU A CA 1
ATOM 670 C C . GLU A 1 84 ? 8.508 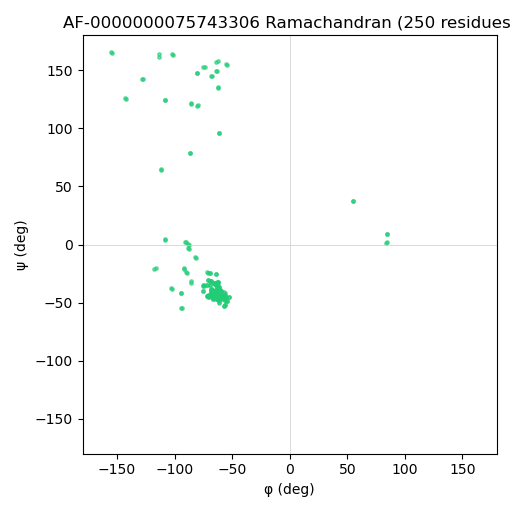1.072 8.344 1 97.44 84 GLU A C 1
ATOM 672 O O . GLU A 1 84 ? 8.422 0.323 7.371 1 97.44 84 GLU A O 1
ATOM 677 N N . GLN A 1 85 ? 8.742 0.727 9.555 1 95.94 85 GLN A N 1
ATOM 678 C CA . GLN A 1 85 ? 8.859 -0.7 9.844 1 95.94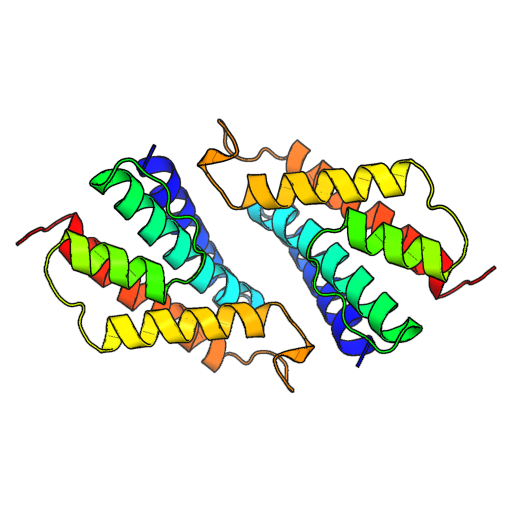 85 GLN A CA 1
ATOM 679 C C . GLN A 1 85 ? 7.531 -1.417 9.609 1 95.94 85 GLN A C 1
ATOM 681 O O . GLN A 1 85 ? 7.5 -2.518 9.055 1 95.94 85 GLN A O 1
ATOM 686 N N . HIS A 1 86 ? 6.48 -0.818 10.031 1 96.31 86 HIS A N 1
ATOM 687 C CA . HIS A 1 86 ? 5.156 -1.397 9.852 1 96.31 86 HIS A CA 1
ATOM 688 C C . HIS A 1 86 ? 4.812 -1.535 8.375 1 96.31 86 HIS A C 1
ATOM 690 O O . HIS A 1 86 ? 4.168 -2.506 7.969 1 96.31 86 HIS A O 1
ATOM 696 N N . TYR A 1 87 ? 5.215 -0.602 7.598 1 95.12 87 TYR A N 1
ATOM 697 C CA . TYR A 1 87 ? 4.98 -0.643 6.156 1 95.12 87 TYR A CA 1
ATOM 698 C C . TYR A 1 87 ? 5.551 -1.916 5.547 1 95.12 87 TYR A C 1
ATOM 700 O O . TYR A 1 87 ? 4.844 -2.66 4.867 1 95.12 87 TYR A O 1
ATOM 708 N N . VAL A 1 88 ? 6.75 -2.166 5.824 1 94.25 88 VAL A N 1
ATOM 709 C CA . VAL A 1 88 ? 7.449 -3.316 5.266 1 94.25 88 VAL A CA 1
ATOM 710 C C . VAL A 1 88 ? 6.848 -4.605 5.82 1 94.25 88 VAL A C 1
ATOM 712 O O . VAL A 1 88 ? 6.539 -5.531 5.062 1 94.25 88 VAL A O 1
ATOM 715 N N . GLN A 1 89 ? 6.629 -4.629 7.102 1 95.5 89 GLN A N 1
ATOM 716 C CA . GLN A 1 89 ? 6.152 -5.836 7.77 1 95.5 89 GLN A CA 1
ATOM 717 C C . GLN A 1 89 ? 4.715 -6.156 7.371 1 95.5 89 GLN A C 1
ATOM 719 O O . GLN A 1 89 ? 4.332 -7.324 7.277 1 95.5 89 GLN A O 1
ATOM 724 N N . ALA A 1 90 ? 3.918 -5.156 7.152 1 96.19 90 ALA A N 1
ATOM 725 C CA . ALA A 1 90 ? 2.514 -5.348 6.797 1 96.19 90 ALA A CA 1
ATOM 726 C C . ALA A 1 90 ? 2.375 -5.891 5.379 1 96.19 90 ALA A C 1
ATOM 728 O O . ALA A 1 90 ? 1.416 -6.602 5.07 1 96.19 90 ALA A O 1
ATOM 729 N N . ARG A 1 91 ? 3.365 -5.652 4.523 1 94.44 91 ARG A N 1
ATOM 730 C CA . ARG A 1 91 ? 3.209 -5.953 3.104 1 94.44 91 ARG A CA 1
ATOM 731 C C . ARG A 1 91 ? 3.928 -7.246 2.734 1 94.44 91 ARG A C 1
ATOM 733 O O . ARG A 1 91 ? 3.389 -8.07 1.998 1 94.44 91 ARG A O 1
ATOM 740 N N . TYR A 1 92 ? 5.109 -7.406 3.379 1 94.56 92 TYR A N 1
ATOM 741 C CA . TYR A 1 92 ? 5.938 -8.5 2.889 1 94.56 92 TYR A CA 1
ATOM 742 C C . TYR A 1 92 ? 5.965 -9.656 3.887 1 94.56 92 TYR A C 1
ATOM 744 O O . TYR A 1 92 ? 6.418 -9.492 5.02 1 94.56 92 TYR A O 1
ATOM 752 N N . PRO A 1 93 ? 5.582 -10.844 3.387 1 93.69 93 PRO A N 1
ATOM 753 C CA . PRO A 1 93 ? 5.5 -12 4.273 1 93.69 93 PRO A CA 1
ATOM 754 C C . PRO A 1 93 ? 6.855 -12.398 4.855 1 93.69 93 PRO A C 1
ATOM 756 O O . PRO A 1 93 ? 6.918 -13.023 5.914 1 93.69 93 PRO A O 1
ATOM 759 N N . ASP A 1 94 ? 7.898 -12.086 4.199 1 91.44 94 ASP A N 1
ATOM 760 C CA . ASP A 1 94 ? 9.203 -12.531 4.668 1 91.44 94 ASP A CA 1
ATOM 761 C C . ASP A 1 94 ? 9.805 -11.523 5.652 1 91.44 94 ASP A C 1
ATOM 763 O O . ASP A 1 94 ? 10.906 -11.734 6.172 1 91.44 94 ASP A O 1
ATOM 767 N N . ALA A 1 95 ? 9.086 -10.469 5.914 1 91.81 95 ALA A N 1
ATOM 768 C CA . ALA A 1 95 ? 9.586 -9.438 6.82 1 91.81 95 ALA A CA 1
ATOM 769 C C . ALA A 1 95 ? 9.211 -9.758 8.266 1 91.81 95 ALA A C 1
ATOM 771 O O . ALA A 1 95 ? 9.555 -9.008 9.18 1 91.81 95 ALA A O 1
ATOM 772 N N . ARG A 1 96 ? 8.453 -10.883 8.422 1 87.56 96 ARG A N 1
ATOM 773 C CA . ARG A 1 96 ? 8.047 -11.258 9.773 1 87.56 96 ARG A CA 1
ATOM 774 C C . ARG A 1 96 ? 7.777 -12.758 9.867 1 87.56 96 ARG A C 1
ATOM 776 O O . ARG A 1 96 ? 7.559 -13.414 8.844 1 87.56 96 ARG A O 1
ATOM 783 N N . ILE A 1 97 ? 7.699 -13.242 11.047 1 83.62 97 ILE A N 1
ATOM 784 C CA . ILE A 1 97 ? 7.516 -14.672 11.273 1 83.62 97 ILE A CA 1
ATOM 785 C C . ILE A 1 97 ? 6.031 -14.984 11.445 1 83.62 97 ILE A C 1
ATOM 787 O O . ILE A 1 97 ? 5.523 -15.945 10.852 1 83.62 97 ILE A O 1
ATOM 791 N N . ASN A 1 98 ? 5.383 -14.109 12.18 1 85.56 98 ASN A N 1
ATOM 792 C CA . ASN A 1 98 ? 3.977 -14.344 12.492 1 85.56 98 ASN A CA 1
ATOM 793 C C . ASN A 1 98 ? 3.072 -13.305 11.836 1 85.56 98 ASN A C 1
ATOM 795 O O . ASN A 1 98 ? 3.547 -12.266 11.367 1 85.56 98 ASN A O 1
ATOM 799 N N . GLU A 1 99 ? 1.768 -13.648 11.734 1 87.12 99 GLU A N 1
ATOM 800 C CA . GLU A 1 99 ? 0.784 -12.688 11.258 1 87.12 99 GLU A CA 1
ATOM 801 C C . GLU A 1 99 ? 0.691 -11.484 12.188 1 87.12 99 GLU A C 1
ATOM 803 O O . GLU A 1 99 ? 1.047 -11.57 13.359 1 87.12 99 GLU A O 1
ATOM 808 N N . TYR A 1 100 ? 0.207 -10.422 11.664 1 91.62 100 TYR A N 1
ATOM 809 C CA . TYR A 1 100 ? 0.031 -9.195 12.438 1 91.62 100 TYR A CA 1
ATOM 810 C C . TYR A 1 100 ? -0.949 -9.414 13.586 1 91.62 100 TYR A C 1
ATOM 812 O O . TYR A 1 100 ? -2.002 -10.031 13.398 1 91.62 100 TYR A O 1
ATOM 820 N N . LYS A 1 101 ? -0.51 -8.891 14.703 1 92.88 101 LYS A N 1
ATOM 821 C CA . LYS A 1 101 ? -1.383 -8.93 15.875 1 92.88 101 LYS A CA 1
ATOM 822 C C . LYS A 1 101 ? -2.053 -7.578 16.109 1 92.88 101 LYS A C 1
ATOM 824 O O . LYS A 1 101 ? -1.615 -6.562 15.562 1 92.88 101 LYS A O 1
ATOM 829 N N . SER A 1 102 ? -3.107 -7.633 16.922 1 96.81 102 SER A N 1
ATOM 830 C CA . SER A 1 102 ? -3.898 -6.434 17.172 1 96.81 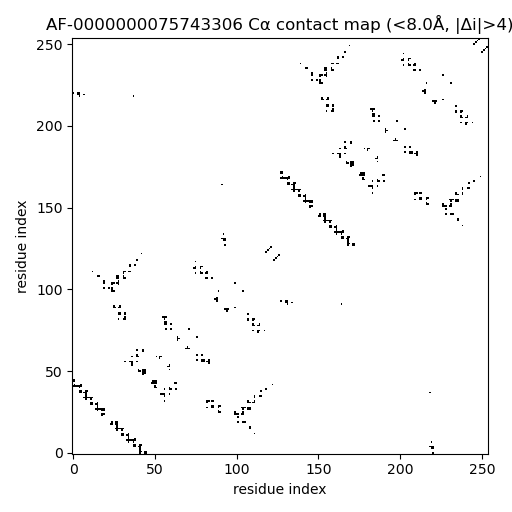102 SER A CA 1
ATOM 831 C C . SER A 1 102 ? -3.045 -5.324 17.781 1 96.81 102 SER A C 1
ATOM 833 O O . SER A 1 102 ? -3.168 -4.156 17.391 1 96.81 102 SER A O 1
ATOM 835 N N . TRP A 1 103 ? -2.195 -5.684 18.641 1 97.56 103 TRP A N 1
ATOM 836 C CA . TRP A 1 103 ? -1.435 -4.656 19.344 1 97.56 103 TRP A CA 1
ATOM 837 C C . TRP A 1 103 ? -0.46 -3.959 18.391 1 97.56 103 TRP A C 1
ATOM 839 O O . TRP A 1 103 ? -0.138 -2.783 18.578 1 97.56 103 TRP A O 1
ATOM 849 N N . GLU A 1 104 ? 0.05 -4.621 17.406 1 97.44 104 GLU A N 1
ATOM 850 C CA . GLU A 1 104 ? 0.933 -4.016 16.422 1 97.44 104 GLU A CA 1
ATOM 851 C C . GLU A 1 104 ? 0.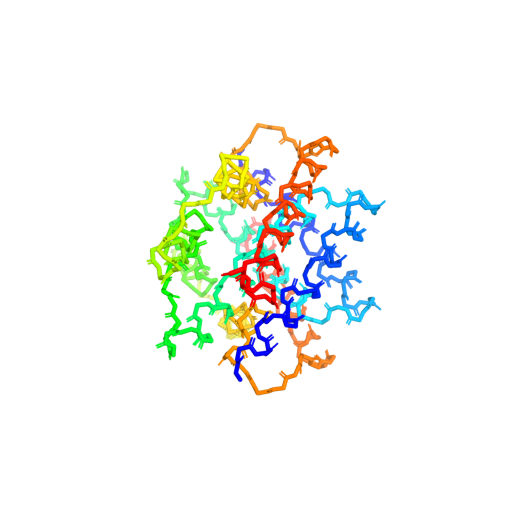193 -2.971 15.594 1 97.44 104 GLU A C 1
ATOM 853 O O . GLU A 1 104 ? 0.716 -1.884 15.336 1 97.44 104 GLU A O 1
ATOM 858 N N . ALA A 1 105 ? -1.011 -3.383 15.164 1 98.06 105 ALA A N 1
ATOM 859 C CA . ALA A 1 105 ? -1.829 -2.438 14.406 1 98.06 105 ALA A CA 1
ATOM 860 C C . ALA A 1 105 ? -2.211 -1.234 15.266 1 98.06 105 ALA A C 1
ATOM 862 O O . ALA A 1 105 ? -2.256 -0.104 14.773 1 98.06 105 ALA A O 1
ATOM 863 N N . GLU A 1 106 ? -2.504 -1.485 16.516 1 98.44 106 GLU A N 1
ATOM 864 C CA . GLU A 1 106 ? -2.809 -0.4 17.438 1 98.44 106 GLU A CA 1
ATOM 865 C C . GLU A 1 106 ? -1.638 0.572 17.562 1 98.44 106 GLU A C 1
ATOM 867 O O . GLU A 1 106 ? -1.836 1.789 17.594 1 98.44 106 GLU A O 1
ATOM 872 N N . GLU A 1 107 ? -0.505 0.046 17.656 1 98.62 107 GLU A N 1
ATOM 873 C CA . GLU A 1 107 ? 0.696 0.874 17.719 1 98.62 107 GLU A CA 1
ATOM 874 C C . GLU A 1 107 ? 0.838 1.728 16.453 1 98.62 107 GLU A C 1
ATOM 876 O O . GLU A 1 107 ? 1.171 2.912 16.531 1 98.62 107 GLU A O 1
ATOM 881 N N . ALA A 1 108 ? 0.608 1.13 15.297 1 98.75 108 ALA A N 1
ATOM 882 C CA . ALA A 1 108 ? 0.695 1.861 14.039 1 98.75 108 ALA A CA 1
ATOM 883 C C . ALA A 1 108 ? -0.303 3.016 14 1 98.75 108 ALA A C 1
ATOM 885 O O . ALA A 1 108 ? 0.037 4.125 13.594 1 98.75 108 ALA A O 1
ATOM 886 N N . ILE A 1 109 ? -1.487 2.764 14.469 1 98.81 109 ILE A N 1
ATOM 887 C CA . ILE A 1 109 ? -2.539 3.773 14.477 1 98.81 109 ILE A CA 1
ATOM 888 C C . ILE A 1 109 ? -2.17 4.895 15.445 1 98.81 109 ILE A C 1
ATOM 890 O O . ILE A 1 109 ? -2.336 6.074 15.133 1 98.81 109 ILE A O 1
ATOM 894 N N . LYS A 1 110 ? -1.694 4.516 16.609 1 98.81 110 LYS A N 1
ATOM 895 C CA . LYS A 1 110 ? -1.254 5.516 17.578 1 98.81 110 LYS A CA 1
ATOM 896 C C . LYS A 1 110 ? -0.155 6.398 16.984 1 98.81 110 LYS A C 1
ATOM 898 O O . LYS A 1 110 ? -0.187 7.621 17.141 1 98.81 110 LYS A O 1
ATOM 903 N N . CYS A 1 111 ? 0.77 5.789 16.375 1 98.88 111 CYS A N 1
ATOM 904 C CA . CYS A 1 111 ? 1.866 6.535 15.766 1 98.88 111 CYS A CA 1
ATOM 905 C C . CYS A 1 111 ? 1.355 7.453 14.664 1 98.88 111 CYS A C 1
ATOM 907 O O . CYS A 1 111 ? 1.812 8.594 14.539 1 98.88 111 CYS A O 1
ATOM 909 N N . MET A 1 112 ? 0.439 6.918 13.844 1 98.94 112 MET A N 1
ATOM 910 C CA . MET A 1 112 ? -0.206 7.746 12.828 1 98.94 112 MET A CA 1
ATOM 911 C C . MET A 1 112 ? -0.81 9 13.453 1 98.94 112 MET A C 1
ATOM 913 O O . MET A 1 112 ? -0.579 10.109 12.969 1 98.94 112 MET A O 1
ATOM 917 N N . GLU A 1 113 ? -1.484 8.844 14.562 1 98.81 113 GLU A N 1
ATOM 918 C CA . GLU A 1 113 ? -2.145 9.953 15.234 1 98.81 113 GLU A CA 1
ATOM 919 C C . GLU A 1 113 ? -1.126 10.945 15.789 1 98.81 113 GLU A C 1
ATOM 921 O O . GLU A 1 113 ? -1.341 12.156 15.742 1 98.81 113 GLU A O 1
ATOM 926 N N . VAL A 1 114 ? -0.111 10.453 16.328 1 98.81 114 VAL A N 1
ATOM 927 C CA . VAL A 1 114 ? 0.936 11.297 16.906 1 98.81 114 VAL A CA 1
ATOM 928 C C . VAL A 1 114 ? 1.52 12.203 15.82 1 98.81 114 VAL A C 1
ATOM 930 O O . VAL A 1 114 ? 1.653 13.414 16.031 1 98.81 114 VAL A O 1
ATOM 933 N N . VAL A 1 115 ? 1.808 11.656 14.664 1 98.75 115 VAL A N 1
ATOM 934 C CA . VAL A 1 115 ? 2.418 12.438 13.602 1 98.75 115 VAL A CA 1
ATOM 935 C C . VAL A 1 115 ? 1.396 13.422 13.031 1 98.75 115 VAL A C 1
ATOM 937 O O . VAL A 1 115 ? 1.721 14.586 12.773 1 98.75 115 VAL A O 1
ATOM 940 N N . TRP A 1 116 ? 0.166 12.938 12.805 1 98.56 116 TRP A N 1
ATOM 941 C CA . TRP A 1 116 ? -0.894 13.82 12.336 1 98.56 116 TRP A CA 1
ATOM 942 C C . TRP A 1 116 ? -1.062 15.016 13.266 1 98.56 116 TRP A C 1
ATOM 944 O O . TRP A 1 116 ? -1.158 16.156 12.812 1 98.56 116 TRP A O 1
ATOM 954 N N . SER A 1 117 ? -1.136 14.766 14.555 1 98.31 117 SER A N 1
ATOM 955 C CA . SER A 1 117 ? -1.309 15.82 15.547 1 98.31 117 SER A CA 1
ATOM 956 C C . SER A 1 117 ? -0.159 16.828 15.492 1 98.31 117 SER A C 1
ATOM 958 O O . SER A 1 117 ? -0.381 18.031 15.539 1 98.31 117 SER A O 1
ATOM 960 N N . TYR A 1 118 ? 0.986 16.375 15.375 1 98.25 118 TYR A N 1
ATOM 961 C CA . TYR A 1 118 ? 2.158 17.234 15.289 1 98.25 118 TYR A CA 1
ATOM 962 C C . TYR A 1 118 ? 2.078 18.141 14.062 1 98.25 118 TYR A C 1
ATOM 964 O O . TYR A 1 118 ? 2.291 19.359 14.164 1 98.25 118 TYR A O 1
ATOM 972 N N . VAL A 1 119 ? 1.798 17.531 12.945 1 97.31 119 VAL A N 1
ATOM 973 C CA . VAL A 1 119 ? 1.751 18.281 11.695 1 97.31 119 VAL A CA 1
ATOM 974 C C . VAL A 1 119 ? 0.666 19.359 11.781 1 97.31 119 VAL A C 1
ATOM 976 O O . VAL A 1 119 ? 0.877 20.5 11.352 1 97.31 119 VAL A O 1
ATOM 979 N N . GLN A 1 120 ? -0.428 18.953 12.336 1 95.62 120 GLN A N 1
ATOM 980 C CA . GLN A 1 120 ? -1.515 19.922 12.492 1 95.62 120 GLN A CA 1
ATOM 981 C C . GLN A 1 120 ? -1.1 21.078 13.391 1 95.62 120 GLN A C 1
ATOM 983 O O . GLN A 1 120 ? -1.46 22.234 13.133 1 95.62 120 GLN A O 1
ATOM 988 N N . GLN A 1 121 ? -0.383 20.797 14.367 1 94.94 121 GLN A N 1
ATOM 989 C CA . GLN A 1 121 ? 0.065 21.812 15.32 1 94.94 121 GLN A CA 1
ATOM 990 C C . GLN A 1 121 ? 1.059 22.766 14.672 1 94.94 121 GLN A C 1
ATOM 992 O O . GLN A 1 121 ? 0.969 23.984 14.859 1 94.94 121 GLN A O 1
ATOM 997 N N . VAL A 1 122 ? 1.932 22.266 13.906 1 92.69 122 VAL A N 1
ATOM 998 C CA . VAL A 1 122 ? 3.039 23.094 13.43 1 92.69 122 VAL A CA 1
ATOM 999 C C . VAL A 1 122 ? 2.652 23.766 12.117 1 92.69 122 VAL A C 1
ATOM 1001 O O . VAL A 1 122 ? 3.273 24.75 11.719 1 92.69 122 VAL A O 1
ATOM 1004 N N . VAL A 1 123 ? 1.723 23.234 11.375 1 86 123 VAL A N 1
ATOM 1005 C CA . VAL A 1 123 ? 1.346 23.797 10.086 1 86 123 VAL A CA 1
ATOM 1006 C C . VAL A 1 123 ? 0.148 24.734 10.266 1 86 123 VAL A C 1
ATOM 1008 O O . VAL A 1 123 ? 0.112 25.828 9.695 1 86 123 VAL A O 1
ATOM 1011 N N . ASN A 1 124 ? -0.966 24.328 10.852 1 75.94 124 ASN A N 1
ATOM 1012 C CA . ASN A 1 124 ? -2.168 25.141 11 1 75.94 124 ASN A CA 1
ATOM 1013 C C . ASN A 1 124 ? -2.006 26.188 12.102 1 75.94 124 ASN A C 1
ATOM 1015 O O . ASN A 1 124 ? -2.676 27.219 12.086 1 75.94 124 ASN A O 1
ATOM 1019 N N . ASN A 1 125 ? -1.382 25.844 13.219 1 67.19 125 ASN A N 1
ATOM 1020 C CA . ASN A 1 125 ? -1.146 26.797 14.289 1 67.19 125 ASN A CA 1
ATOM 1021 C C . ASN A 1 125 ? 0.337 27.125 14.438 1 67.19 125 ASN A C 1
ATOM 1023 O O . ASN A 1 125 ? 0.959 26.766 15.438 1 67.19 125 ASN A O 1
ATOM 1027 N N . PRO A 1 126 ? 0.977 27.797 13.297 1 53.72 126 PRO A N 1
ATOM 1028 C CA . PRO A 1 126 ? 2.41 28.062 13.438 1 53.72 126 PRO A CA 1
ATOM 1029 C C . PRO A 1 126 ? 2.727 28.984 14.602 1 53.72 126 PRO A C 1
ATOM 1031 O O . PRO A 1 126 ? 2.014 29.969 14.82 1 53.72 126 PRO A O 1
ATOM 1034 N N . GLN A 1 127 ? 3.053 28.531 15.703 1 45.88 127 GLN A N 1
ATOM 1035 C CA . GLN A 1 127 ? 3.492 29.5 16.703 1 45.88 127 GLN A CA 1
ATOM 1036 C C . GLN A 1 127 ? 4.547 30.438 16.125 1 45.88 127 GLN A C 1
ATOM 1038 O O . GLN A 1 127 ? 5.328 30.047 15.258 1 45.88 127 GLN A O 1
ATOM 1043 N N . MET B 1 1 ? 7.945 -21.297 2.646 1 62.53 1 MET B N 1
ATOM 1044 C CA . MET B 1 1 ? 8.242 -19.875 2.447 1 62.53 1 MET B CA 1
ATOM 1045 C C . MET B 1 1 ? 7.359 -19.281 1.355 1 62.53 1 MET B C 1
ATOM 1047 O O . MET B 1 1 ? 6.602 -18.344 1.607 1 62.53 1 MET B O 1
ATOM 1051 N N . ALA B 1 2 ? 7.195 -20.031 0.281 1 80.81 2 ALA B N 1
ATOM 1052 C CA . ALA B 1 2 ? 6.367 -19.625 -0.854 1 80.81 2 ALA B CA 1
ATOM 1053 C C . ALA B 1 2 ? 4.891 -19.609 -0.481 1 80.81 2 ALA B C 1
ATOM 1055 O O . ALA B 1 2 ? 4.141 -18.734 -0.916 1 80.81 2 ALA B O 1
ATOM 1056 N N . GLU B 1 3 ? 4.621 -20.375 0.494 1 91.88 3 GLU B N 1
ATOM 1057 C CA . GLU B 1 3 ? 3.217 -20.516 0.868 1 91.88 3 GLU B CA 1
ATOM 1058 C C . GLU B 1 3 ? 2.727 -19.266 1.607 1 91.88 3 GLU B C 1
ATOM 1060 O O . GLU B 1 3 ? 1.583 -18.844 1.429 1 91.88 3 GLU B O 1
ATOM 1065 N N . ALA B 1 4 ? 3.613 -18.688 2.381 1 93.94 4 ALA B N 1
ATOM 1066 C CA . ALA B 1 4 ? 3.236 -17.484 3.113 1 93.94 4 ALA B CA 1
ATOM 1067 C C . ALA B 1 4 ? 2.922 -16.344 2.156 1 93.94 4 ALA B C 1
ATOM 1069 O O . ALA B 1 4 ? 2.016 -15.539 2.41 1 93.94 4 ALA B O 1
ATOM 1070 N N . TRP B 1 5 ? 3.604 -16.312 1.069 1 96 5 TRP B N 1
ATOM 1071 C CA . TRP B 1 5 ? 3.408 -15.266 0.069 1 96 5 TRP B CA 1
ATOM 1072 C C . TRP B 1 5 ? 2.068 -15.43 -0.64 1 96 5 TRP B C 1
ATOM 1074 O O . TRP B 1 5 ? 1.318 -14.469 -0.799 1 96 5 TRP B O 1
ATOM 1084 N N . VAL B 1 6 ? 1.801 -16.656 -1.008 1 96.5 6 VAL B N 1
ATOM 1085 C CA . VAL B 1 6 ? 0.559 -16.922 -1.722 1 96.5 6 VAL B CA 1
ATOM 1086 C C . VAL B 1 6 ? -0.632 -16.703 -0.791 1 96.5 6 VAL B C 1
ATOM 1088 O O . VAL B 1 6 ? -1.674 -16.203 -1.212 1 96.5 6 VAL B O 1
ATOM 1091 N N . ASN B 1 7 ? -0.467 -17.109 0.45 1 96.25 7 ASN B N 1
ATOM 1092 C CA . ASN B 1 7 ? -1.523 -16.891 1.433 1 96.25 7 ASN B CA 1
ATOM 1093 C C . ASN B 1 7 ? -1.806 -15.398 1.634 1 96.25 7 ASN B C 1
ATOM 1095 O O . ASN B 1 7 ? -2.965 -14.984 1.71 1 96.25 7 ASN B O 1
ATOM 1099 N N . LYS B 1 8 ? -0.775 -14.617 1.743 1 96.88 8 LYS B N 1
ATOM 1100 C CA . LYS B 1 8 ? -0.952 -13.18 1.856 1 96.88 8 LYS B CA 1
ATOM 1101 C C . LYS B 1 8 ? -1.604 -12.602 0.602 1 96.88 8 LYS B C 1
ATOM 1103 O O . LYS B 1 8 ? -2.484 -11.742 0.69 1 96.88 8 LYS B O 1
ATOM 1108 N N . ALA B 1 9 ? -1.135 -13.047 -0.527 1 98.06 9 ALA B N 1
ATOM 1109 C CA . ALA B 1 9 ? -1.722 -12.594 -1.787 1 98.06 9 ALA B CA 1
ATOM 1110 C C . ALA B 1 9 ? -3.221 -12.883 -1.826 1 98.06 9 ALA B C 1
ATOM 1112 O O . ALA B 1 9 ? -4.004 -12.055 -2.303 1 98.06 9 ALA B O 1
ATOM 1113 N N . ARG B 1 10 ? -3.586 -14.031 -1.353 1 98 10 ARG B N 1
ATOM 1114 C CA . ARG B 1 10 ? -4.992 -14.422 -1.314 1 98 10 ARG B CA 1
ATOM 1115 C C . ARG B 1 10 ? -5.785 -13.508 -0.379 1 98 10 ARG B C 1
ATOM 1117 O O . ARG B 1 10 ? -6.902 -13.109 -0.699 1 98 10 ARG B O 1
ATOM 1124 N N . ARG B 1 11 ? -5.223 -13.219 0.73 1 97.38 11 ARG B N 1
ATOM 1125 C CA . ARG B 1 11 ? -5.867 -12.297 1.662 1 97.38 11 ARG B CA 1
ATOM 1126 C C . ARG B 1 11 ? -6.082 -10.93 1.021 1 97.38 11 ARG B C 1
ATOM 1128 O O . ARG B 1 11 ? -7.156 -10.336 1.151 1 97.38 11 ARG B O 1
ATOM 1135 N N . LEU B 1 12 ? -5.094 -10.43 0.324 1 98.44 12 LEU B N 1
ATOM 1136 C CA . LEU B 1 12 ? -5.188 -9.125 -0.318 1 98.44 12 LEU B CA 1
ATOM 1137 C C . LEU B 1 12 ? -6.191 -9.156 -1.466 1 98.44 12 LEU B C 1
ATOM 1139 O O . LEU B 1 12 ? -6.867 -8.156 -1.735 1 98.44 12 LEU B O 1
ATOM 1143 N N . LYS B 1 13 ? -6.285 -10.305 -2.078 1 98.75 13 LYS B N 1
ATOM 1144 C CA . LYS B 1 13 ? -7.336 -10.5 -3.074 1 98.75 13 LYS B CA 1
ATOM 1145 C C . LYS B 1 13 ? -8.719 -10.305 -2.461 1 98.75 13 LYS B C 1
ATOM 1147 O O . LYS B 1 13 ? -9.57 -9.617 -3.037 1 98.75 13 LYS B O 1
ATOM 1152 N N . ASP B 1 14 ? -8.898 -10.867 -1.324 1 98.56 14 ASP B N 1
ATOM 1153 C CA . ASP B 1 14 ? -10.164 -10.703 -0.61 1 98.56 14 ASP B CA 1
ATOM 1154 C C . ASP B 1 14 ? -10.375 -9.258 -0.184 1 98.56 14 ASP B C 1
ATOM 1156 O O . ASP B 1 14 ? -11.484 -8.727 -0.293 1 98.56 14 ASP B O 1
ATOM 1160 N N . TYR B 1 15 ? -9.289 -8.633 0.322 1 98.69 15 TYR B N 1
ATOM 1161 C CA . TYR B 1 15 ? -9.383 -7.223 0.678 1 98.69 15 TYR B CA 1
ATOM 1162 C C . TYR B 1 15 ? -9.844 -6.387 -0.509 1 98.69 15 TYR B C 1
ATOM 1164 O O . TYR B 1 15 ? -10.695 -5.508 -0.361 1 98.69 15 TYR B O 1
ATOM 1172 N N . ALA B 1 16 ? -9.281 -6.645 -1.685 1 98.75 16 ALA B N 1
ATOM 1173 C CA . ALA B 1 16 ? -9.625 -5.887 -2.889 1 98.75 16 ALA B CA 1
ATOM 1174 C C . ALA B 1 16 ? -11.109 -5.996 -3.203 1 98.75 16 ALA B C 1
ATOM 1176 O O . ALA B 1 16 ? -11.773 -4.988 -3.457 1 98.75 16 ALA B O 1
ATOM 1177 N N . ARG B 1 17 ? -11.609 -7.148 -3.135 1 98.62 17 ARG B N 1
ATOM 1178 C CA . ARG B 1 17 ? -13.016 -7.387 -3.43 1 98.62 17 ARG B CA 1
ATOM 1179 C C . ARG B 1 17 ? -13.914 -6.723 -2.393 1 98.62 17 ARG B C 1
ATOM 1181 O O . ARG B 1 17 ? -14.906 -6.082 -2.74 1 98.62 17 ARG B O 1
ATOM 1188 N N . GLU B 1 18 ? -13.586 -6.902 -1.127 1 98.44 18 GLU B N 1
ATOM 1189 C CA . GLU B 1 18 ? -14.359 -6.309 -0.043 1 98.44 18 GLU B CA 1
ATOM 1190 C C . GLU B 1 18 ? -14.359 -4.785 -0.139 1 98.44 18 GLU B C 1
ATOM 1192 O O . GLU B 1 18 ? -15.398 -4.148 0.044 1 98.44 18 GLU B O 1
ATOM 1197 N N . ASP B 1 19 ? -13.156 -4.25 -0.406 1 98.62 19 ASP B N 1
ATOM 1198 C CA . ASP B 1 19 ? -13.047 -2.799 -0.527 1 98.62 19 ASP B CA 1
ATOM 1199 C C . ASP B 1 19 ? -13.875 -2.281 -1.696 1 98.62 19 ASP B C 1
ATOM 1201 O O . ASP B 1 19 ? -14.484 -1.21 -1.608 1 98.62 19 ASP B O 1
ATOM 1205 N N . PHE B 1 20 ? -13.953 -3.035 -2.75 1 98.38 20 PHE B N 1
ATOM 1206 C CA . PHE B 1 20 ? -14.773 -2.664 -3.893 1 98.38 20 PHE B CA 1
ATOM 1207 C C . PHE B 1 20 ? -16.25 -2.607 -3.504 1 98.38 20 PHE B C 1
ATOM 1209 O O . PHE B 1 20 ? -16.938 -1.636 -3.816 1 98.38 20 PHE B O 1
ATOM 1216 N N . ILE B 1 21 ? -16.688 -3.59 -2.842 1 97.94 21 ILE B N 1
ATOM 1217 C CA . ILE B 1 21 ? -18.078 -3.695 -2.42 1 97.94 21 ILE B CA 1
ATOM 1218 C C . ILE B 1 21 ? -18.422 -2.543 -1.479 1 97.94 21 ILE B C 1
ATOM 1220 O O . ILE B 1 21 ? -19.531 -2.006 -1.524 1 97.94 21 ILE B O 1
ATOM 1224 N N . ASN B 1 22 ? -17.453 -2.08 -0.697 1 97.06 22 ASN B N 1
ATOM 1225 C CA . ASN B 1 22 ? -17.656 -1.03 0.292 1 97.06 22 ASN B CA 1
ATOM 1226 C C . ASN B 1 22 ? -17.406 0.355 -0.298 1 97.06 22 ASN B C 1
ATOM 1228 O O . ASN B 1 22 ? -17.406 1.351 0.428 1 97.06 22 ASN B O 1
ATOM 1232 N N . GLY B 1 23 ? -17.109 0.45 -1.53 1 97.12 23 GLY B N 1
ATOM 1233 C CA . GLY B 1 23 ? -16.969 1.73 -2.207 1 97.12 23 GLY B CA 1
ATOM 1234 C C . GLY B 1 23 ? -15.594 2.352 -2.037 1 97.12 23 GLY B C 1
ATOM 1235 O O . GLY B 1 23 ? -15.398 3.529 -2.344 1 97.12 23 GLY B O 1
ATOM 1236 N N . ARG B 1 24 ? -14.648 1.605 -1.484 1 97.62 24 ARG B N 1
ATOM 1237 C CA . ARG B 1 24 ? -13.266 2.055 -1.387 1 97.62 24 ARG B CA 1
ATOM 1238 C C . ARG B 1 24 ? -12.484 1.704 -2.65 1 97.62 24 ARG B C 1
ATOM 1240 O O . ARG B 1 24 ? -11.617 0.831 -2.627 1 97.62 24 ARG B O 1
ATOM 1247 N N . PHE B 1 25 ? -12.703 2.512 -3.652 1 98.06 25 PHE B N 1
ATOM 1248 C CA . PHE B 1 25 ? -12.258 2.127 -4.988 1 98.06 25 PHE B CA 1
ATOM 1249 C C . PHE B 1 25 ? -10.75 2.268 -5.121 1 98.06 25 PHE B C 1
ATOM 1251 O O . PHE B 1 25 ? -10.102 1.452 -5.781 1 98.06 25 PHE B O 1
ATOM 1258 N N . ASP B 1 26 ? -10.148 3.236 -4.52 1 97.5 26 ASP B N 1
ATOM 1259 C CA . ASP B 1 26 ? -8.695 3.381 -4.559 1 97.5 26 ASP B CA 1
ATOM 1260 C C . ASP B 1 26 ? -8.008 2.248 -3.799 1 97.5 26 ASP B C 1
ATOM 1262 O O . ASP B 1 26 ? -7.082 1.618 -4.316 1 97.5 26 ASP B O 1
ATOM 1266 N N . SER B 1 27 ? -8.547 1.929 -2.625 1 98.19 27 SER B N 1
ATOM 1267 C CA . SER B 1 27 ? -8.016 0.825 -1.833 1 98.19 27 SER B CA 1
ATOM 1268 C C . SER B 1 27 ? -8.164 -0.504 -2.564 1 98.19 27 SER B C 1
ATOM 1270 O O . SER B 1 27 ? -7.25 -1.326 -2.57 1 98.19 27 SER B O 1
ATOM 1272 N N . ALA B 1 28 ? -9.359 -0.725 -3.174 1 98.62 28 ALA B N 1
ATOM 1273 C CA . ALA B 1 28 ? -9.609 -1.948 -3.932 1 98.62 28 ALA B CA 1
ATOM 1274 C C . ALA B 1 28 ? -8.57 -2.127 -5.039 1 98.62 28 ALA B C 1
ATOM 1276 O O . ALA B 1 28 ? -8.031 -3.219 -5.219 1 98.62 28 ALA B O 1
ATOM 1277 N N . SER B 1 29 ? -8.305 -1.054 -5.734 1 98.56 29 SER B N 1
ATOM 1278 C CA . SER B 1 29 ? -7.363 -1.091 -6.848 1 98.56 29 SER B CA 1
ATOM 1279 C C . SER B 1 29 ? -5.938 -1.333 -6.355 1 98.56 29 SER B C 1
ATOM 1281 O O . SER B 1 29 ? -5.191 -2.102 -6.961 1 98.56 29 SER B O 1
ATOM 1283 N N . PHE B 1 30 ? -5.551 -0.729 -5.234 1 98.5 30 PHE B N 1
ATOM 1284 C CA . PHE B 1 30 ? -4.234 -0.918 -4.629 1 98.5 30 PHE B CA 1
ATOM 1285 C C . PHE B 1 30 ? -4.035 -2.369 -4.211 1 98.5 30 PHE B C 1
ATOM 1287 O O . PHE B 1 30 ? -3.023 -2.986 -4.547 1 98.5 30 PHE B O 1
ATOM 1294 N N . PHE B 1 31 ? -5.047 -2.92 -3.549 1 98.81 31 PHE B N 1
ATOM 1295 C CA . PHE B 1 31 ? -4.91 -4.281 -3.045 1 98.81 31 PHE B CA 1
ATOM 1296 C C . PHE B 1 31 ? -4.934 -5.289 -4.191 1 98.81 31 PHE B C 1
ATOM 1298 O O . PHE B 1 31 ? -4.285 -6.332 -4.117 1 98.81 31 PHE B O 1
ATOM 1305 N N . ALA B 1 32 ? -5.676 -4.957 -5.285 1 98.88 32 ALA B N 1
ATOM 1306 C CA . ALA B 1 32 ? -5.641 -5.824 -6.461 1 98.88 32 ALA B CA 1
ATOM 1307 C C . ALA B 1 32 ? -4.219 -5.949 -7.004 1 98.88 32 ALA B C 1
ATOM 1309 O O . ALA B 1 32 ? -3.76 -7.055 -7.301 1 98.88 32 ALA B O 1
ATOM 1310 N N . GLN B 1 33 ? -3.594 -4.809 -7.105 1 98.75 33 GLN B N 1
ATOM 1311 C CA . GLN B 1 33 ? -2.209 -4.816 -7.57 1 98.75 33 GLN B CA 1
ATOM 1312 C C . GLN B 1 33 ? -1.306 -5.562 -6.594 1 98.75 33 GLN B C 1
ATOM 1314 O O . GLN B 1 33 ? -0.493 -6.395 -7.004 1 98.75 33 GLN B O 1
ATOM 1319 N N . GLN B 1 34 ? -1.429 -5.301 -5.293 1 98.56 34 GLN B N 1
ATOM 1320 C CA . GLN B 1 34 ? -0.595 -5.938 -4.281 1 98.56 34 GLN B CA 1
ATOM 1321 C C . GLN B 1 34 ? -0.794 -7.449 -4.277 1 98.56 34 GLN B C 1
ATOM 1323 O O . GLN B 1 34 ? 0.162 -8.203 -4.09 1 98.56 34 GLN B O 1
ATOM 1328 N N . SER B 1 35 ? -2.041 -7.867 -4.426 1 98.75 35 SER B N 1
ATOM 1329 C CA . SER B 1 35 ? -2.35 -9.289 -4.48 1 98.75 35 SER B CA 1
ATOM 1330 C C . SER B 1 35 ? -1.568 -9.977 -5.598 1 98.75 35 SER B C 1
ATOM 1332 O O . SER B 1 35 ? -0.933 -11.008 -5.371 1 98.75 35 SER B O 1
ATOM 1334 N N . VAL B 1 36 ? -1.545 -9.383 -6.719 1 98.81 36 VAL B N 1
ATOM 1335 C CA . VAL B 1 36 ? -0.88 -9.969 -7.879 1 98.81 36 VAL B CA 1
ATOM 1336 C C . VAL B 1 36 ? 0.633 -9.93 -7.68 1 98.81 36 VAL B C 1
ATOM 1338 O O . VAL B 1 36 ? 1.325 -10.906 -7.973 1 98.81 36 VAL B O 1
ATOM 1341 N N . GLU B 1 37 ? 1.15 -8.836 -7.211 1 98.69 37 GLU B N 1
ATOM 1342 C CA . GLU B 1 37 ? 2.584 -8.727 -6.953 1 98.69 37 GLU B CA 1
ATOM 1343 C C . GLU B 1 37 ? 3.061 -9.828 -6.012 1 98.69 37 GLU B C 1
ATOM 1345 O O . GLU B 1 37 ? 4.035 -10.523 -6.309 1 98.69 37 GLU B O 1
ATOM 1350 N N . LEU B 1 38 ? 2.35 -10 -4.91 1 98.19 38 LEU B N 1
ATOM 1351 C CA . LEU B 1 38 ? 2.783 -10.969 -3.906 1 98.19 38 LEU B CA 1
ATOM 1352 C C . LEU B 1 38 ? 2.578 -12.398 -4.402 1 98.19 38 LEU B C 1
ATOM 1354 O O . LEU B 1 38 ? 3.359 -13.289 -4.074 1 98.19 38 LEU B O 1
ATOM 1358 N N . LEU B 1 39 ? 1.502 -12.633 -5.18 1 98.25 39 LEU B N 1
ATOM 1359 C CA . LEU B 1 39 ? 1.303 -13.938 -5.805 1 98.25 39 LEU B CA 1
ATOM 1360 C C . LEU B 1 39 ? 2.496 -14.312 -6.676 1 98.25 39 LEU B C 1
ATOM 1362 O O . LEU B 1 39 ? 3.08 -15.391 -6.512 1 98.25 39 LEU B O 1
ATOM 1366 N N . LEU B 1 40 ? 2.867 -13.414 -7.586 1 98.25 40 LEU B N 1
ATOM 1367 C CA . LEU B 1 40 ? 3.951 -13.672 -8.523 1 98.25 40 LEU B CA 1
ATOM 1368 C C . LEU B 1 40 ? 5.273 -13.859 -7.789 1 98.25 40 LEU B C 1
ATOM 1370 O O . LEU B 1 40 ? 6.051 -14.758 -8.117 1 98.25 40 LEU B O 1
ATOM 1374 N N . LYS B 1 41 ? 5.492 -13.047 -6.805 1 98 41 LYS B N 1
ATOM 1375 C CA . LYS B 1 41 ? 6.715 -13.195 -6.02 1 98 41 LYS B CA 1
ATOM 1376 C C . LYS B 1 41 ? 6.754 -14.555 -5.316 1 98 41 LYS B C 1
ATOM 1378 O O . LYS B 1 41 ? 7.793 -15.219 -5.301 1 98 41 LYS B O 1
ATOM 1383 N N . GLY B 1 42 ? 5.602 -14.883 -4.719 1 97.06 42 GLY B N 1
ATOM 1384 C CA . GLY B 1 42 ? 5.543 -16.188 -4.066 1 97.06 42 GLY B CA 1
ATOM 1385 C C . GLY B 1 42 ? 5.855 -17.328 -5.004 1 97.06 42 GLY B C 1
ATOM 1386 O O . GLY B 1 42 ? 6.625 -18.234 -4.656 1 97.06 42 GLY B O 1
ATOM 1387 N N . ILE B 1 43 ? 5.328 -17.297 -6.164 1 97.38 43 ILE B N 1
ATOM 1388 C CA . ILE B 1 43 ? 5.551 -18.359 -7.148 1 97.38 43 ILE B CA 1
ATOM 1389 C C . ILE B 1 43 ? 7.012 -18.344 -7.59 1 97.38 43 ILE B C 1
ATOM 1391 O O . ILE B 1 43 ? 7.637 -19.406 -7.711 1 97.38 43 ILE B O 1
ATOM 1395 N N . LEU B 1 44 ? 7.574 -17.219 -7.859 1 97.25 44 LEU B N 1
ATOM 1396 C CA . LEU B 1 44 ? 8.961 -17.094 -8.289 1 97.25 44 LEU B CA 1
ATOM 1397 C C . LEU B 1 44 ? 9.906 -17.609 -7.199 1 97.25 44 LEU B C 1
ATOM 1399 O O . LEU B 1 44 ? 10.914 -18.25 -7.496 1 97.25 44 LEU B O 1
ATOM 1403 N N . ILE B 1 45 ? 9.586 -17.281 -5.977 1 96.44 45 ILE B N 1
ATOM 1404 C CA . ILE B 1 45 ? 10.367 -17.797 -4.855 1 96.44 45 ILE B CA 1
ATOM 1405 C C . ILE B 1 45 ? 10.328 -19.312 -4.859 1 96.44 45 ILE B C 1
ATOM 1407 O O . ILE B 1 45 ? 11.367 -19.969 -4.691 1 96.44 45 ILE B O 1
ATOM 1411 N N . ARG B 1 46 ? 9.133 -19.828 -5.059 1 94.94 46 ARG B N 1
ATOM 1412 C CA . ARG B 1 46 ? 8.961 -21.266 -5.09 1 94.94 46 ARG B CA 1
ATOM 1413 C C . ARG B 1 46 ? 9.797 -21.891 -6.207 1 94.94 46 ARG B C 1
ATOM 1415 O O . ARG B 1 46 ? 10.43 -22.938 -6.012 1 94.94 46 ARG B O 1
ATOM 1422 N N . LEU B 1 47 ? 9.859 -21.281 -7.305 1 94.81 47 LEU B N 1
ATOM 1423 C CA . LEU B 1 47 ? 10.461 -21.859 -8.5 1 94.81 47 LEU B CA 1
ATOM 1424 C C . LEU B 1 47 ? 11.969 -21.625 -8.523 1 94.81 47 LEU B C 1
ATOM 1426 O O . LEU B 1 47 ? 12.719 -22.422 -9.07 1 94.81 47 LEU B O 1
ATOM 1430 N N . THR B 1 48 ? 12.445 -20.516 -7.988 1 95.62 48 THR B N 1
ATOM 1431 C CA . THR B 1 48 ? 13.836 -20.125 -8.18 1 95.62 48 THR B CA 1
ATOM 1432 C C . THR B 1 48 ? 14.578 -20.109 -6.852 1 95.62 48 THR B C 1
ATOM 1434 O O . THR B 1 48 ? 15.812 -20.062 -6.824 1 95.62 48 THR B O 1
ATOM 1437 N N . GLY B 1 49 ? 13.852 -20.031 -5.758 1 94.31 49 GLY B N 1
ATOM 1438 C CA . GLY B 1 49 ? 14.477 -19.938 -4.449 1 94.31 49 GLY B CA 1
ATOM 1439 C C . GLY B 1 49 ? 14.883 -18.531 -4.078 1 94.31 49 GLY B C 1
ATOM 1440 O O . GLY B 1 49 ? 15.406 -18.297 -2.986 1 94.31 49 GLY B O 1
ATOM 1441 N N . SER B 1 50 ? 14.594 -17.578 -4.98 1 93 50 SER B N 1
ATOM 1442 C CA . SER B 1 50 ? 15.008 -16.203 -4.742 1 93 50 SER B CA 1
ATOM 1443 C C . SER B 1 50 ? 13.836 -15.234 -4.883 1 93 50 SER B C 1
ATOM 1445 O O . SER B 1 50 ? 12.977 -15.414 -5.754 1 93 50 SER B O 1
ATOM 1447 N N . ARG B 1 51 ? 13.859 -14.234 -4.008 1 91.81 51 ARG B N 1
ATOM 1448 C CA . ARG B 1 51 ? 12.836 -13.195 -4.059 1 91.81 51 ARG B CA 1
ATOM 1449 C C . ARG B 1 51 ? 13.219 -12.102 -5.051 1 91.81 51 ARG B C 1
ATOM 1451 O O . ARG B 1 51 ? 14.258 -11.453 -4.898 1 91.81 51 ARG B O 1
ATOM 1458 N N . PRO B 1 52 ? 12.414 -11.867 -6.012 1 93.75 52 PRO B N 1
ATOM 1459 C CA . PRO B 1 52 ? 12.688 -10.742 -6.914 1 93.75 52 PRO B CA 1
ATOM 1460 C C . PRO B 1 52 ? 12.648 -9.391 -6.207 1 93.75 52 PRO B C 1
ATOM 1462 O O . PRO B 1 52 ? 11.828 -9.188 -5.309 1 93.75 52 PRO B O 1
ATOM 1465 N N . ILE B 1 53 ? 13.422 -8.469 -6.684 1 91.56 53 ILE B N 1
ATOM 1466 C CA . ILE B 1 53 ? 13.539 -7.168 -6.031 1 91.56 53 ILE B CA 1
ATOM 1467 C C . ILE B 1 53 ? 12.523 -6.195 -6.633 1 91.56 53 ILE B C 1
ATOM 1469 O O . ILE B 1 53 ? 12.141 -5.215 -5.992 1 91.56 53 ILE B O 1
ATOM 1473 N N . THR B 1 54 ? 12.078 -6.5 -7.777 1 94.44 54 THR B N 1
ATOM 1474 C CA . THR B 1 54 ? 11.18 -5.578 -8.453 1 94.44 54 THR B CA 1
ATOM 1475 C C . THR B 1 54 ? 9.781 -5.633 -7.832 1 94.44 54 THR B C 1
ATOM 1477 O O . THR B 1 54 ? 9.391 -6.652 -7.266 1 94.44 54 THR B O 1
ATOM 1480 N N . HIS B 1 55 ? 9.094 -4.488 -7.973 1 94.31 55 HIS B N 1
ATOM 1481 C CA . HIS B 1 55 ? 7.695 -4.422 -7.57 1 94.31 55 HIS B CA 1
ATOM 1482 C C . HIS B 1 55 ? 6.773 -4.348 -8.781 1 94.31 55 HIS B C 1
ATOM 1484 O O . HIS B 1 55 ? 5.555 -4.234 -8.641 1 94.31 55 HIS B O 1
ATOM 1490 N N . SER B 1 56 ? 7.309 -4.438 -9.938 1 97.06 56 SER B N 1
ATOM 1491 C CA . SER B 1 56 ? 6.547 -4.371 -11.18 1 97.06 56 SER B CA 1
ATOM 1492 C C . SER B 1 56 ? 5.871 -5.703 -11.484 1 97.06 56 SER B C 1
ATOM 1494 O O . SER B 1 56 ? 6.547 -6.703 -11.734 1 97.06 56 SER B O 1
ATOM 1496 N N . THR B 1 57 ? 4.57 -5.645 -11.562 1 98.5 57 THR B N 1
ATOM 1497 C CA . THR B 1 57 ? 3.822 -6.863 -11.852 1 98.5 57 THR B CA 1
ATOM 1498 C C . THR B 1 57 ? 4.148 -7.371 -13.258 1 98.5 57 THR B C 1
ATOM 1500 O O . THR B 1 57 ? 4.207 -8.578 -13.484 1 98.5 57 THR B O 1
ATOM 1503 N N . SER B 1 58 ? 4.391 -6.441 -14.195 1 98.12 58 SER B N 1
ATOM 1504 C CA . SER B 1 58 ? 4.742 -6.84 -15.555 1 98.12 58 SER B CA 1
ATOM 1505 C C . SER B 1 58 ? 6.117 -7.492 -15.609 1 98.12 58 SER B C 1
ATOM 1507 O O . SER B 1 58 ? 6.316 -8.484 -16.312 1 98.12 58 SER B O 1
ATOM 1509 N N . GLU B 1 59 ? 7.066 -7.004 -14.859 1 98.25 59 GLU B N 1
ATOM 1510 C CA . GLU B 1 59 ? 8.391 -7.609 -14.797 1 98.25 59 GLU B CA 1
ATOM 1511 C C . GLU B 1 59 ? 8.344 -8.977 -14.133 1 98.25 59 GLU B C 1
ATOM 1513 O O . GLU B 1 59 ? 8.992 -9.922 -14.594 1 98.25 59 GLU B O 1
ATOM 1518 N N . LEU B 1 60 ? 7.594 -9.039 -13.086 1 98.44 60 LEU B N 1
ATOM 1519 C CA . LEU B 1 60 ? 7.457 -10.312 -12.383 1 98.44 60 LEU B CA 1
ATOM 1520 C C . LEU B 1 60 ? 6.844 -11.367 -13.281 1 98.44 60 LEU B C 1
ATOM 1522 O O . LEU B 1 60 ? 7.289 -12.523 -13.289 1 98.44 60 LEU B O 1
ATOM 1526 N N . LEU B 1 61 ? 5.824 -10.945 -14.023 1 98.44 61 LEU B N 1
ATOM 1527 C CA . LEU B 1 61 ? 5.203 -11.859 -14.969 1 98.44 61 LEU B CA 1
ATOM 1528 C C . LEU B 1 61 ? 6.199 -12.305 -16.031 1 98.44 61 LEU B C 1
ATOM 1530 O O . LEU B 1 61 ? 6.227 -13.477 -16.406 1 98.44 61 LEU B O 1
ATOM 1534 N N . THR B 1 62 ? 6.996 -11.406 -16.484 1 98.06 62 THR B N 1
ATOM 1535 C CA . THR B 1 62 ? 8.016 -11.727 -17.469 1 98.06 62 THR B CA 1
ATOM 1536 C C . THR B 1 62 ? 9 -12.758 -16.922 1 98.06 62 THR B C 1
ATOM 1538 O O . THR B 1 62 ? 9.359 -13.711 -17.625 1 98.06 62 THR B O 1
ATOM 1541 N N . TYR B 1 63 ? 9.438 -12.586 -15.719 1 97.69 63 TYR B N 1
ATOM 1542 C CA . TYR B 1 63 ? 10.312 -13.562 -15.078 1 97.69 63 TYR B CA 1
ATOM 1543 C C . TYR B 1 63 ? 9.656 -14.945 -15.055 1 97.69 63 TYR B C 1
ATOM 1545 O O . TYR B 1 63 ? 10.305 -15.945 -15.352 1 97.69 63 TYR B O 1
ATOM 1553 N N . LEU B 1 64 ? 8.375 -14.977 -14.695 1 97.38 64 LEU B N 1
ATOM 1554 C CA . LEU B 1 64 ? 7.652 -16.234 -14.602 1 97.38 64 LEU B CA 1
ATOM 1555 C C . LEU B 1 64 ? 7.602 -16.938 -15.961 1 97.38 64 LEU B C 1
ATOM 1557 O O . LEU B 1 64 ? 7.883 -18.141 -16.062 1 97.38 64 LEU B O 1
ATOM 1561 N N . THR B 1 65 ? 7.25 -16.125 -16.938 1 97.56 65 THR B N 1
ATOM 1562 C CA . THR B 1 65 ? 7.105 -16.703 -18.266 1 97.56 65 THR B CA 1
ATOM 1563 C C . THR B 1 65 ? 8.453 -17.219 -18.781 1 97.56 65 THR B C 1
ATOM 1565 O O . THR B 1 65 ? 8.516 -18.219 -19.484 1 97.56 65 THR B O 1
ATOM 1568 N N . LYS B 1 66 ? 9.5 -16.578 -18.453 1 97.31 66 LYS B N 1
ATOM 1569 C CA . LYS B 1 66 ? 10.836 -17.031 -18.844 1 97.31 66 LYS B CA 1
ATOM 1570 C C . LYS B 1 66 ? 11.172 -18.375 -18.188 1 97.31 66 LYS B C 1
ATOM 1572 O O . LYS B 1 66 ? 11.711 -19.266 -18.844 1 97.31 66 LYS B O 1
ATOM 1577 N N . ILE B 1 67 ? 10.898 -18.5 -16.984 1 96 67 ILE B N 1
ATOM 1578 C CA . ILE B 1 67 ? 11.195 -19.703 -16.234 1 96 67 ILE B CA 1
ATOM 1579 C C . ILE B 1 67 ? 10.375 -20.875 -16.781 1 96 67 ILE B C 1
ATOM 1581 O O . ILE B 1 67 ? 10.883 -22 -16.906 1 96 67 ILE B O 1
ATOM 1585 N N . LEU B 1 68 ? 9.148 -20.562 -17.109 1 95 68 LEU B N 1
ATOM 1586 C CA . LEU B 1 68 ? 8.234 -21.594 -17.594 1 95 68 LEU B CA 1
ATOM 1587 C C . LEU B 1 68 ? 8.469 -21.875 -19.078 1 95 68 LEU B C 1
ATOM 1589 O O . LEU B 1 68 ? 7.941 -22.844 -19.625 1 95 68 LEU B O 1
ATOM 1593 N N . ASN B 1 69 ? 9.266 -20.984 -19.672 1 95.75 69 ASN B N 1
ATOM 1594 C CA . ASN B 1 69 ? 9.508 -21.062 -21.109 1 95.75 69 ASN B CA 1
ATOM 1595 C C . ASN B 1 69 ? 8.203 -21.062 -21.906 1 95.75 69 ASN B C 1
ATOM 1597 O O . ASN B 1 69 ? 8.023 -21.875 -22.812 1 95.75 69 ASN B O 1
ATOM 1601 N N . LYS B 1 70 ? 7.254 -20.312 -21.453 1 94.44 70 LYS B N 1
ATOM 1602 C CA . LYS B 1 70 ? 5.938 -20.188 -22.078 1 94.44 70 LYS B CA 1
ATOM 1603 C C . LYS B 1 70 ? 5.426 -18.75 -21.969 1 94.44 70 LYS B C 1
ATOM 1605 O O . LYS B 1 70 ? 5.34 -18.203 -20.875 1 94.44 70 LYS B O 1
ATOM 1610 N N . ASP B 1 71 ? 5.078 -18.188 -23.078 1 95.25 71 ASP B N 1
ATOM 1611 C CA . ASP B 1 71 ? 4.543 -16.828 -23.078 1 95.25 71 ASP B CA 1
ATOM 1612 C C . ASP B 1 71 ? 3.168 -16.781 -22.406 1 95.25 71 ASP B C 1
ATOM 1614 O O . ASP B 1 71 ? 2.363 -17.703 -22.562 1 95.25 71 ASP B O 1
ATOM 1618 N N . ALA B 1 72 ? 2.928 -15.68 -21.734 1 97.62 72 ALA B N 1
ATOM 1619 C CA . ALA B 1 72 ? 1.595 -15.461 -21.172 1 97.62 72 ALA B CA 1
ATOM 1620 C C . ALA B 1 72 ? 0.637 -14.938 -22.25 1 97.62 72 ALA B C 1
ATOM 1622 O O . ALA B 1 72 ? 1.056 -14.258 -23.188 1 97.62 72 ALA B O 1
ATOM 1623 N N . PRO B 1 73 ? -0.621 -15.297 -22.141 1 98.06 73 PRO B N 1
ATOM 1624 C CA . PRO B 1 73 ? -1.607 -14.703 -23.047 1 98.06 73 PRO B CA 1
ATOM 1625 C C . PRO B 1 73 ? -1.602 -13.18 -23 1 98.06 73 PRO B C 1
ATOM 1627 O O . PRO B 1 73 ? -1.259 -12.586 -21.984 1 98.06 73 PRO B O 1
ATOM 1630 N N . GLN B 1 74 ? -2.025 -12.539 -24.031 1 98.25 74 GLN B N 1
ATOM 1631 C CA . GLN B 1 74 ? -1.982 -11.094 -24.172 1 98.25 74 GLN B CA 1
ATOM 1632 C C . GLN B 1 74 ? -2.807 -10.406 -23.094 1 98.25 74 GLN B C 1
ATOM 1634 O O . GLN B 1 74 ? -2.428 -9.336 -22.594 1 98.25 74 GLN B O 1
ATOM 1639 N N . ASP B 1 75 ? -3.9 -10.938 -22.766 1 98.44 75 ASP B N 1
ATOM 1640 C CA . ASP B 1 75 ? -4.758 -10.32 -21.75 1 98.44 75 ASP B CA 1
ATOM 1641 C C . ASP B 1 75 ? -4.078 -10.328 -20.375 1 98.44 75 ASP B C 1
ATOM 1643 O O . ASP B 1 75 ? -4.242 -9.383 -19.594 1 98.44 75 ASP B O 1
ATOM 1647 N N . VAL B 1 76 ? -3.291 -11.375 -20.125 1 98.75 76 VAL B N 1
ATOM 1648 C CA . VAL B 1 76 ? -2.561 -11.453 -18.859 1 98.75 76 VAL B CA 1
ATOM 1649 C C . VAL B 1 76 ? -1.476 -10.383 -18.828 1 98.75 76 VAL B C 1
ATOM 1651 O O . VAL B 1 76 ? -1.302 -9.695 -17.812 1 98.75 76 VAL B O 1
ATOM 1654 N N . ILE B 1 77 ? -0.795 -10.227 -19.953 1 98.62 77 ILE B N 1
ATOM 1655 C CA . ILE B 1 77 ? 0.255 -9.227 -20.062 1 98.62 77 ILE B CA 1
ATOM 1656 C C . ILE B 1 77 ? -0.344 -7.832 -19.891 1 98.62 77 ILE B C 1
ATOM 1658 O O . ILE B 1 77 ? 0.159 -7.027 -19.109 1 98.62 77 ILE B O 1
ATOM 1662 N N . ARG B 1 78 ? -1.407 -7.598 -20.562 1 98.56 78 ARG B N 1
ATOM 1663 C CA . ARG B 1 78 ? -2.082 -6.305 -20.469 1 98.56 78 ARG B CA 1
ATOM 1664 C C . ARG B 1 78 ? -2.553 -6.027 -19.047 1 98.56 78 ARG B C 1
ATOM 1666 O O . ARG B 1 78 ? -2.389 -4.914 -18.547 1 98.56 78 ARG B O 1
ATOM 1673 N N . CYS B 1 79 ? -3.094 -6.977 -18.422 1 98.81 79 CYS B N 1
ATOM 1674 C CA . CYS B 1 79 ? -3.604 -6.824 -17.062 1 98.81 79 CYS B CA 1
ATOM 1675 C C . CYS B 1 79 ? -2.471 -6.527 -16.078 1 98.81 79 CYS B C 1
ATOM 1677 O O . CYS B 1 79 ? -2.619 -5.695 -15.188 1 98.81 79 CYS B O 1
ATOM 1679 N N . SER B 1 80 ? -1.354 -7.203 -16.25 1 98.69 80 SER B N 1
ATOM 1680 C CA . SER B 1 80 ? -0.216 -6.957 -15.375 1 98.69 80 SER B CA 1
ATOM 1681 C C . SER B 1 80 ? 0.27 -5.516 -15.484 1 98.69 80 SER B C 1
ATOM 1683 O O . SER B 1 80 ? 0.646 -4.902 -14.484 1 98.69 80 SER B O 1
ATOM 1685 N N . GLU B 1 81 ? 0.224 -4.977 -16.672 1 98.31 81 GLU B N 1
ATOM 1686 C CA . GLU B 1 81 ? 0.634 -3.594 -16.906 1 98.31 81 GLU B CA 1
ATOM 1687 C C . GLU B 1 81 ? -0.388 -2.613 -16.328 1 98.31 81 GLU B C 1
ATOM 1689 O O . GLU B 1 81 ? -0.018 -1.595 -15.742 1 98.31 81 GLU B O 1
ATOM 1694 N N . LEU B 1 82 ? -1.655 -2.908 -16.562 1 98.38 82 LEU B N 1
ATOM 1695 C CA . LEU B 1 82 ? -2.723 -2.047 -16.062 1 98.38 82 LEU B CA 1
ATOM 1696 C C . LEU B 1 82 ? -2.682 -1.951 -14.547 1 98.38 82 LEU B C 1
ATOM 1698 O O . LEU B 1 82 ? -2.932 -0.884 -13.977 1 98.38 82 LEU B O 1
ATOM 1702 N N . LEU B 1 83 ? -2.396 -3.061 -13.906 1 98.56 83 LEU B N 1
ATOM 1703 C CA . LEU B 1 83 ? -2.33 -3.076 -12.445 1 98.56 83 LEU B CA 1
ATOM 1704 C C . LEU B 1 83 ? -1.22 -2.162 -11.945 1 98.56 83 LEU B C 1
ATOM 1706 O O . LEU B 1 83 ? -1.353 -1.539 -10.891 1 98.56 83 LEU B O 1
ATOM 1710 N N . GLU B 1 84 ? -0.126 -2.006 -12.664 1 97.5 84 GLU B N 1
ATOM 1711 C CA . GLU B 1 84 ? 0.943 -1.081 -12.297 1 97.5 84 GLU B CA 1
ATOM 1712 C C . GLU B 1 84 ? 0.46 0.365 -12.336 1 97.5 84 GLU B C 1
ATOM 1714 O O . GLU B 1 84 ? 0.811 1.168 -11.469 1 97.5 84 GLU B O 1
ATOM 1719 N N . GLN B 1 85 ? -0.306 0.616 -13.328 1 95.94 85 GLN B N 1
ATOM 1720 C CA . GLN B 1 85 ? -0.874 1.956 -13.43 1 95.94 85 GLN B CA 1
ATOM 1721 C C . GLN B 1 85 ? -1.841 2.236 -12.289 1 95.94 85 GLN B C 1
ATOM 1723 O O . GLN B 1 85 ? -1.847 3.336 -11.727 1 95.94 85 GLN B O 1
ATOM 1728 N N . HIS B 1 86 ? -2.635 1.282 -11.969 1 96.31 86 HIS B N 1
ATOM 1729 C CA . HIS B 1 86 ? -3.592 1.43 -10.875 1 96.31 86 HIS B CA 1
ATOM 1730 C C . HIS B 1 86 ? -2.879 1.64 -9.539 1 96.31 86 HIS B C 1
ATOM 1732 O O . HIS B 1 86 ? -3.35 2.402 -8.695 1 96.31 86 HIS B O 1
ATOM 1738 N N . TYR B 1 87 ? -1.787 0.995 -9.359 1 94.88 87 TYR B N 1
ATOM 1739 C CA . TYR B 1 87 ? -1 1.147 -8.148 1 94.88 87 TYR B CA 1
ATOM 1740 C C . TYR B 1 87 ? -0.624 2.605 -7.918 1 94.88 87 TYR B C 1
ATOM 1742 O O . TYR B 1 87 ? -0.897 3.166 -6.852 1 94.88 87 TYR B O 1
ATOM 1750 N N . VAL B 1 88 ? -0.079 3.188 -8.883 1 94.19 88 VAL B N 1
ATOM 1751 C CA . VAL B 1 88 ? 0.392 4.566 -8.797 1 94.19 88 VAL B CA 1
ATOM 1752 C C . VAL B 1 88 ? -0.798 5.512 -8.641 1 94.19 88 VAL B C 1
ATOM 1754 O O . VAL B 1 88 ? -0.803 6.379 -7.77 1 94.19 88 VAL B O 1
ATOM 1757 N N . GLN B 1 89 ? -1.812 5.297 -9.438 1 95.38 89 GLN B N 1
ATOM 1758 C CA . GLN B 1 89 ? -2.965 6.195 -9.461 1 95.38 89 GLN B CA 1
ATOM 1759 C C . GLN B 1 89 ? -3.775 6.086 -8.172 1 95.38 89 GLN B C 1
ATOM 1761 O O . GLN B 1 89 ? -4.344 7.074 -7.707 1 95.38 89 GLN B O 1
ATOM 1766 N N . ALA B 1 90 ? -3.842 4.922 -7.613 1 96.19 90 ALA B N 1
ATOM 1767 C CA . ALA B 1 90 ? -4.621 4.699 -6.395 1 96.19 90 ALA B CA 1
ATOM 1768 C C . ALA B 1 90 ? -3.949 5.344 -5.188 1 96.19 90 ALA B C 1
ATOM 1770 O O . ALA B 1 90 ? -4.621 5.742 -4.234 1 96.19 90 ALA B O 1
ATOM 1771 N N . ARG B 1 91 ? -2.646 5.551 -5.246 1 94.5 91 ARG B N 1
ATOM 1772 C CA . ARG B 1 91 ? -1.91 5.961 -4.055 1 94.5 91 ARG B CA 1
ATOM 1773 C C . ARG B 1 91 ? -1.587 7.449 -4.098 1 94.5 91 ARG B C 1
ATOM 1775 O O . ARG B 1 91 ? -1.724 8.148 -3.092 1 94.5 91 ARG B O 1
ATOM 1782 N N . TYR B 1 92 ? -1.269 7.902 -5.336 1 94.56 92 TYR B N 1
ATOM 1783 C CA . TYR B 1 92 ? -0.729 9.258 -5.391 1 94.56 92 TYR B CA 1
ATOM 1784 C C . TYR B 1 92 ? -1.741 10.219 -5.996 1 94.56 92 TYR B C 1
ATOM 1786 O O . TYR B 1 92 ? -2.127 10.078 -7.16 1 94.56 92 TYR B O 1
ATOM 1794 N N . PRO B 1 93 ? -2.041 11.273 -5.219 1 93.75 93 PRO B N 1
ATOM 1795 C CA . PRO B 1 93 ? -3.057 12.227 -5.672 1 93.75 93 PRO B CA 1
ATOM 1796 C C . PRO B 1 93 ? -2.646 12.961 -6.945 1 93.75 93 PRO B C 1
ATOM 1798 O O . PRO B 1 93 ? -3.504 13.438 -7.691 1 93.75 93 PRO B O 1
ATOM 1801 N N . ASP B 1 94 ? -1.406 13.086 -7.195 1 91.38 94 ASP B N 1
ATOM 1802 C CA . ASP B 1 94 ? -0.969 13.859 -8.352 1 91.38 94 ASP B CA 1
ATOM 1803 C C . ASP B 1 94 ? -0.906 12.984 -9.602 1 91.38 94 ASP B C 1
ATOM 1805 O O . ASP B 1 94 ? -0.586 13.469 -10.695 1 91.38 94 ASP B O 1
ATOM 1809 N N . ALA B 1 95 ? -1.237 11.734 -9.453 1 91.62 95 ALA B N 1
ATOM 1810 C CA . ALA B 1 95 ? -1.186 10.805 -10.586 1 91.62 95 ALA B CA 1
ATOM 1811 C C . ALA B 1 95 ? -2.498 10.82 -11.367 1 91.62 95 ALA B C 1
ATOM 1813 O O . ALA B 1 95 ? -2.633 10.133 -12.375 1 91.62 95 ALA B O 1
ATOM 1814 N N . ARG B 1 96 ? -3.459 11.609 -10.828 1 87.19 96 ARG B N 1
ATOM 1815 C CA . ARG B 1 96 ? -4.75 11.664 -11.5 1 87.19 96 ARG B CA 1
ATOM 1816 C C . ARG B 1 96 ? -5.465 12.984 -11.211 1 87.19 96 ARG B C 1
ATOM 1818 O O . ARG B 1 96 ? -5.156 13.656 -10.227 1 87.19 96 ARG B O 1
ATOM 1825 N N . ILE B 1 97 ? -6.453 13.273 -11.984 1 83.38 97 ILE B N 1
ATOM 1826 C CA . ILE B 1 97 ? -7.184 14.531 -11.859 1 83.38 97 ILE B CA 1
ATOM 1827 C C . ILE B 1 97 ? -8.406 14.328 -10.969 1 83.38 97 ILE B C 1
ATOM 1829 O O . ILE B 1 97 ? -8.672 15.148 -10.078 1 83.38 97 ILE B O 1
ATOM 1833 N N . ASN B 1 98 ? -9.047 13.211 -11.188 1 85.19 98 ASN B N 1
ATOM 1834 C CA . ASN B 1 98 ? -10.281 12.953 -10.461 1 85.19 98 ASN B CA 1
ATOM 1835 C C . ASN B 1 98 ? -10.133 11.789 -9.492 1 85.19 98 ASN B C 1
ATOM 1837 O O . ASN B 1 98 ? -9.148 11.047 -9.555 1 85.19 98 ASN B O 1
ATOM 1841 N N . GLU B 1 99 ? -11.086 11.703 -8.555 1 86.69 99 GLU B N 1
ATOM 1842 C CA . GLU B 1 99 ? -11.125 10.562 -7.645 1 86.69 99 GLU B CA 1
ATOM 1843 C C . GLU B 1 99 ? -11.383 9.266 -8.398 1 86.69 99 GLU B C 1
ATOM 1845 O O . GLU B 1 99 ? -11.938 9.281 -9.5 1 86.69 99 GLU B O 1
ATOM 1850 N N . TYR B 1 100 ? -10.992 8.211 -7.793 1 91.56 100 TYR B N 1
ATOM 1851 C CA . TYR B 1 100 ? -11.203 6.891 -8.375 1 91.56 100 TYR B CA 1
ATOM 1852 C C . TYR B 1 100 ? -12.688 6.59 -8.531 1 91.56 100 TYR B C 1
ATOM 1854 O O . TYR B 1 100 ? -13.477 6.84 -7.617 1 91.56 100 TYR B O 1
ATOM 1862 N N . LYS B 1 101 ? -12.977 6.07 -9.719 1 92.5 101 LYS B N 1
ATOM 1863 C CA . LYS B 1 101 ? -14.359 5.688 -10 1 92.5 101 LYS B CA 1
ATOM 1864 C C . LYS B 1 101 ? -14.539 4.176 -9.891 1 92.5 101 LYS B C 1
ATOM 1866 O O . LYS B 1 101 ? -13.555 3.424 -9.906 1 92.5 101 LYS B O 1
ATOM 1871 N N . SER B 1 102 ? -15.82 3.793 -9.805 1 96.75 102 SER B N 1
ATOM 1872 C CA . SER B 1 102 ? -16.141 2.383 -9.609 1 96.75 102 SER B CA 1
ATOM 1873 C C . SER B 1 102 ? -15.625 1.531 -10.758 1 96.75 102 SER B C 1
ATOM 1875 O O . SER B 1 102 ? -15.094 0.44 -10.547 1 96.75 102 SER B O 1
ATOM 1877 N N . TRP B 1 103 ? -15.734 2.025 -11.906 1 97.5 103 TRP B N 1
ATOM 1878 C CA . TRP B 1 103 ? -15.367 1.213 -13.062 1 97.5 103 TRP B CA 1
ATOM 1879 C C . TRP B 1 103 ? -13.859 0.977 -13.102 1 97.5 103 TRP B C 1
ATOM 1881 O O . TRP B 1 103 ? -13.398 -0.051 -13.602 1 97.5 103 TRP B O 1
ATOM 1891 N N . GLU B 1 104 ? -13.07 1.889 -12.625 1 97.44 104 GLU B N 1
ATOM 1892 C CA . GLU B 1 104 ? -11.617 1.719 -12.555 1 97.44 104 GLU B CA 1
ATOM 1893 C C . GLU B 1 104 ? -11.242 0.607 -11.578 1 97.44 104 GLU B C 1
ATOM 1895 O O . GLU B 1 104 ? -10.375 -0.22 -11.883 1 97.44 104 GLU B O 1
ATOM 1900 N N . ALA B 1 105 ? -11.898 0.661 -10.414 1 98.06 105 ALA B N 1
ATOM 1901 C CA . ALA B 1 105 ? -11.656 -0.396 -9.438 1 98.06 105 ALA B CA 1
ATOM 1902 C C . ALA B 1 105 ? -12.109 -1.753 -9.977 1 98.06 105 ALA B C 1
ATOM 1904 O O . ALA B 1 105 ? -11.453 -2.77 -9.734 1 98.06 105 ALA B O 1
ATOM 1905 N N . GLU B 1 106 ? -13.211 -1.766 -10.664 1 98.44 106 GLU B N 1
ATOM 1906 C CA . GLU B 1 106 ? -13.695 -2.996 -11.289 1 98.44 106 GLU B CA 1
ATOM 1907 C C . GLU B 1 106 ? -12.672 -3.553 -12.273 1 98.44 106 GLU B C 1
ATOM 1909 O O . GLU B 1 106 ? -12.438 -4.762 -12.312 1 98.44 106 GLU B O 1
ATOM 1914 N N . GLU B 1 107 ? -12.141 -2.705 -13.031 1 98.62 107 GLU B N 1
ATOM 1915 C CA . GLU B 1 107 ? -11.102 -3.111 -13.977 1 98.62 107 GLU B CA 1
ATOM 1916 C C . GLU B 1 107 ? -9.898 -3.715 -13.25 1 98.62 107 GLU B C 1
ATOM 1918 O O . GLU B 1 107 ? -9.359 -4.734 -13.68 1 98.62 107 GLU B O 1
ATOM 1923 N N . ALA B 1 108 ? -9.477 -3.084 -12.172 1 98.75 108 ALA B N 1
ATOM 1924 C CA . ALA B 1 108 ? -8.352 -3.588 -11.391 1 98.75 108 ALA B CA 1
ATOM 1925 C C . ALA B 1 108 ? -8.641 -4.984 -10.852 1 98.75 108 ALA B C 1
ATOM 1927 O O . ALA B 1 108 ? -7.789 -5.871 -10.914 1 98.75 108 ALA B O 1
ATOM 1928 N N . ILE B 1 109 ? -9.828 -5.18 -10.367 1 98.81 109 ILE B N 1
ATOM 1929 C CA . ILE B 1 109 ? -10.227 -6.461 -9.805 1 98.81 109 ILE B CA 1
ATOM 1930 C C . ILE B 1 109 ? -10.266 -7.52 -10.906 1 98.81 109 ILE B C 1
ATOM 1932 O O . ILE B 1 109 ? -9.797 -8.648 -10.711 1 98.81 109 ILE B O 1
ATOM 1936 N N . LYS B 1 110 ? -10.828 -7.16 -12.039 1 98.81 110 LYS B N 1
ATOM 1937 C CA . LYS B 1 110 ? -10.852 -8.078 -13.172 1 98.81 110 LYS B CA 1
ATOM 1938 C C . LYS B 1 110 ? -9.445 -8.492 -13.578 1 98.81 110 LYS B C 1
ATOM 1940 O O . LYS B 1 110 ? -9.18 -9.672 -13.82 1 98.81 110 LYS B O 1
ATOM 1945 N N . CYS B 1 111 ? -8.609 -7.539 -13.672 1 98.88 111 CYS B N 1
ATOM 1946 C CA . CYS B 1 111 ? -7.227 -7.816 -14.047 1 98.88 111 CYS B CA 1
ATOM 1947 C C . CYS B 1 111 ? -6.547 -8.703 -13.008 1 98.88 111 CYS B C 1
ATOM 1949 O O . CYS B 1 111 ? -5.793 -9.609 -13.359 1 98.88 111 CYS B O 1
ATOM 1951 N N . MET B 1 112 ? -6.793 -8.391 -11.719 1 98.94 112 MET B N 1
ATOM 1952 C CA . MET B 1 112 ? -6.293 -9.25 -10.648 1 98.94 112 MET B CA 1
ATOM 1953 C C . MET B 1 112 ? -6.719 -10.695 -10.867 1 98.94 112 MET B C 1
ATOM 1955 O O . MET B 1 112 ? -5.895 -11.609 -10.805 1 98.94 112 MET B O 1
ATOM 1959 N N . GLU B 1 113 ? -7.973 -10.906 -11.219 1 98.81 113 GLU B N 1
ATOM 1960 C CA . GLU B 1 113 ? -8.508 -12.242 -11.414 1 98.81 113 GLU B CA 1
ATOM 1961 C C . GLU B 1 113 ? -7.875 -12.922 -12.625 1 98.81 113 GLU B C 1
ATOM 1963 O O . GLU B 1 113 ? -7.602 -14.125 -12.594 1 98.81 113 GLU B O 1
ATOM 1968 N N . VAL B 1 114 ? -7.695 -12.203 -13.633 1 98.81 114 VAL B N 1
ATOM 1969 C CA . VAL B 1 114 ? -7.105 -12.734 -14.852 1 98.81 114 VAL B CA 1
ATOM 1970 C C . VAL B 1 114 ? -5.703 -13.266 -14.562 1 98.81 114 VAL B C 1
ATOM 1972 O O . VAL B 1 114 ? -5.367 -14.391 -14.953 1 98.81 114 VAL B O 1
ATOM 1975 N N . VAL B 1 115 ? -4.918 -12.508 -13.836 1 98.75 115 VAL B N 1
ATOM 1976 C CA . VAL B 1 115 ? -3.547 -12.922 -13.555 1 98.75 115 VAL B CA 1
ATOM 1977 C C . VAL B 1 115 ? -3.549 -14.102 -12.578 1 98.75 115 VAL B C 1
ATOM 1979 O O . VAL B 1 115 ? -2.789 -15.055 -12.75 1 98.75 115 VAL B O 1
ATOM 1982 N N . TRP B 1 116 ? -4.379 -13.992 -11.531 1 98.56 116 TRP B N 1
ATOM 1983 C CA . TRP B 1 116 ? -4.5 -15.102 -10.594 1 98.56 116 TRP B CA 1
ATOM 1984 C C . TRP B 1 116 ? -4.855 -16.391 -11.32 1 98.56 116 TRP B C 1
ATOM 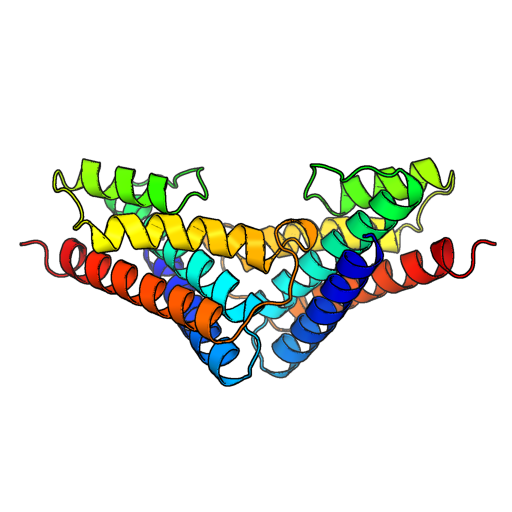1986 O O . TRP B 1 116 ? -4.258 -17.438 -11.062 1 98.56 116 TRP B O 1
ATOM 1996 N N . SER B 1 117 ? -5.84 -16.359 -12.188 1 98.31 117 SER B N 1
ATOM 1997 C CA . SER B 1 117 ? -6.281 -17.531 -12.938 1 98.31 117 SER B CA 1
ATOM 1998 C C . SER B 1 117 ? -5.152 -18.094 -13.789 1 98.31 117 SER B C 1
ATOM 2000 O O . SER B 1 117 ? -4.949 -19.312 -13.828 1 98.31 117 SER B O 1
ATOM 2002 N N . TYR B 1 118 ? -4.449 -17.297 -14.398 1 98.25 118 TYR B N 1
ATOM 2003 C CA . TYR B 1 118 ? -3.324 -17.719 -15.227 1 98.25 118 TYR B CA 1
ATOM 2004 C C . TYR B 1 118 ? -2.277 -18.438 -14.383 1 98.25 118 TYR B C 1
ATOM 2006 O O . TYR B 1 118 ? -1.816 -19.531 -14.758 1 98.25 118 TYR B O 1
ATOM 2014 N N . VAL B 1 119 ? -1.919 -17.812 -13.305 1 97.31 119 VAL B N 1
ATOM 2015 C CA . VAL B 1 119 ? -0.881 -18.375 -12.445 1 97.31 119 VAL B CA 1
ATOM 2016 C C . VAL B 1 119 ? -1.329 -19.734 -11.922 1 97.31 119 VAL B C 1
ATOM 2018 O O . VAL B 1 119 ? -0.544 -20.688 -11.891 1 97.31 119 VAL B O 1
ATOM 2021 N N . GLN B 1 120 ? -2.58 -19.781 -11.555 1 95.62 120 GLN B N 1
ATOM 2022 C CA . GLN B 1 120 ? -3.109 -21.062 -11.062 1 95.62 120 GLN B CA 1
ATOM 2023 C C . GLN B 1 120 ? -3.059 -22.125 -12.148 1 95.62 120 GLN B C 1
ATOM 2025 O O . GLN B 1 120 ? -2.768 -23.297 -11.867 1 95.62 120 GLN B O 1
ATOM 2030 N N . GLN B 1 121 ? -3.307 -21.75 -13.312 1 94.94 121 GLN B N 1
ATOM 2031 C CA . GLN B 1 121 ? -3.314 -22.672 -14.445 1 94.94 121 GLN B CA 1
ATOM 2032 C C . GLN B 1 121 ? -1.909 -23.188 -14.742 1 94.94 121 GLN B C 1
ATOM 2034 O O . GLN B 1 121 ? -1.713 -24.375 -14.977 1 94.94 121 GLN B O 1
ATOM 2039 N N . VAL B 1 122 ? -0.975 -22.344 -14.695 1 92.62 122 VAL B N 1
ATOM 2040 C CA . VAL B 1 122 ? 0.348 -22.703 -15.188 1 92.62 122 VAL B CA 1
ATOM 2041 C C . VAL B 1 122 ? 1.172 -23.312 -14.055 1 92.62 122 VAL B C 1
ATOM 2043 O O . VAL B 1 122 ? 2.17 -24 -14.297 1 92.62 122 VAL B O 1
ATOM 2046 N N . VAL B 1 123 ? 0.868 -23 -12.82 1 85.94 123 VAL B N 1
ATOM 2047 C CA . VAL B 1 123 ? 1.647 -23.5 -11.688 1 85.94 123 VAL B CA 1
ATOM 2048 C C . VAL B 1 123 ? 1.011 -24.781 -11.148 1 85.94 123 VAL B C 1
ATOM 2050 O O . VAL B 1 123 ? 1.709 -25.75 -10.852 1 85.94 123 VAL B O 1
ATOM 2053 N N . ASN B 1 124 ? -0.261 -24.828 -10.781 1 75.81 124 ASN B N 1
ATOM 2054 C CA . ASN B 1 124 ? -0.915 -25.984 -10.195 1 75.81 124 ASN B CA 1
ATOM 2055 C C . ASN B 1 124 ? -1.205 -27.047 -11.25 1 75.81 124 ASN B C 1
ATOM 2057 O O . ASN B 1 124 ? -1.316 -28.234 -10.93 1 75.81 124 ASN B O 1
ATOM 206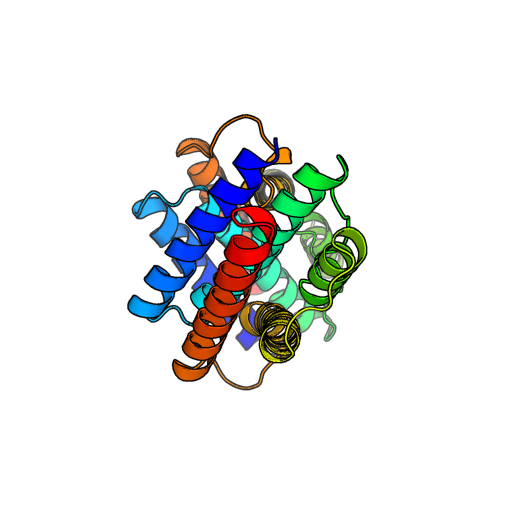1 N N . ASN B 1 125 ? -1.63 -26.672 -12.438 1 66.94 125 ASN B N 1
ATOM 2062 C CA . ASN B 1 125 ? -1.873 -27.641 -13.508 1 66.94 125 ASN B CA 1
ATOM 2063 C C . ASN B 1 125 ? -0.86 -27.484 -14.641 1 66.94 125 ASN B C 1
ATOM 2065 O O . ASN B 1 125 ? -1.215 -27.078 -15.75 1 66.94 125 ASN B O 1
ATOM 2069 N N . PRO B 1 126 ? 0.539 -27.781 -14.305 1 53.72 126 PRO B N 1
ATOM 2070 C CA . PRO B 1 126 ? 1.502 -27.594 -15.398 1 53.72 126 PRO B CA 1
ATOM 2071 C C . PRO B 1 126 ? 1.226 -28.5 -16.594 1 53.72 126 PRO B C 1
ATOM 2073 O O . PRO B 1 126 ? 0.893 -29.672 -16.422 1 53.72 126 PRO B O 1
ATOM 2076 N N . GLN B 1 127 ? 0.58 -28.078 -17.547 1 45.62 127 GLN B N 1
ATOM 2077 C CA . GLN B 1 127 ? 0.516 -28.953 -18.719 1 45.62 127 GLN B CA 1
ATOM 2078 C C . GLN B 1 127 ? 1.906 -29.438 -19.125 1 45.62 127 GLN B C 1
ATOM 2080 O O . GLN B 1 127 ? 2.895 -28.719 -18.938 1 45.62 127 GLN B O 1
#

Radius of gyration: 18.79 Å; Cα contacts (8 Å, |Δi|>4): 361; chains: 2; bounding box: 33×58×44 Å

pLDDT: mean 95.01, std 7.87, range [45.62, 98.94]